Protein AF-A0A0U1DKT9-F1 (afdb_monomer_lite)

Radius of gyration: 20.19 Å; chains: 1; bounding box: 52×37×64 Å

InterPro domains:
  IPR005067 Fatty acid desaturase, type 2 [PF03405] (5-180)
  IPR005067 Fatty acid desaturase, type 2 [PTHR31155] (6-152)
  IPR009078 Ferritin-like superfamily [SSF47240] (3-185)
  IPR012348 Ribonucleotide reductase-like [G3DSA:1.10.620.20] (1-188)

pLDDT: mean 86.1, std 22.81, range [27.94, 98.81]

Foldseek 3Di:
DLLLLLVLLLLVLLLVVLCLADPLDDPSVVVSVVLSVLSNVLNVVVLVVCVVVVVDDNVVSVVLSVVLNVVGDDDVVDHSLLSLLLQLLVLLLVLLLLVLVLVPDPDVVVNVSSVSVNVSSVVSNVVSVVVLVVCCVVVVVVNVVSLVVSLVVDDHRNPSRPVCPVVSVVCVVSVSIDVVSSLVSRPVPDDPDDDDDDDDDDDDDDDDDDDPPDDPDDDDDDDDDD

Sequence (226 aa):
MEILLITKDNLSGYHRELVEHFILEDKWGRFLGRWTAEEHLHAVALRNYLVVTREIDPTANEDVRVEHVMKGYRADSYSQIETLVFMAFFERAHAVYTRNLRAQITEPVLGSMMDRIVLDEERHELFFANLVSHLLNTHRDETVAAIAARARELDVIGADIDAYQDKVAVVAEAGIFDRAALAQVSPTGSPPGDSPTSLGSRSSSTRNAPGVIRAARRTATPPPRE

Organism: NCBI:txid451644

Secondary structure (DSSP, 8-state):
-HHHHHHHHTHHHHHHHHHHHS-SSHHHHHHHHHHHHHHHHHHHHHHHHHHHHT-S-HHHHHHHHHHHHHH----TT--HHHHHHHHHHHHHHHHHHHHHHHHT---HHHHHHHHHHHHHHHHHHHHHHHHHHHHHHHSHHHHHHHHHHHHHH---TTTT-GGGHHHHHHHHHTTSS-HHHHHHHSTT---TT--------------------------PPPPPP-

Structure (mmCIF, N/CA/C/O backbone):
data_AF-A0A0U1DKT9-F1
#
_entry.id   AF-A0A0U1DKT9-F1
#
loop_
_atom_site.group_PDB
_atom_site.id
_atom_site.type_symbol
_atom_site.label_atom_id
_atom_site.label_alt_id
_atom_site.label_comp_id
_atom_site.label_asym_id
_atom_site.label_entity_id
_atom_site.label_seq_id
_atom_site.pdbx_PDB_ins_code
_atom_site.Cartn_x
_atom_site.Cartn_y
_atom_site.Cartn_z
_atom_site.occupancy
_atom_site.B_iso_or_equiv
_atom_site.auth_seq_id
_atom_site.auth_comp_id
_atom_site.auth_asym_id
_atom_site.auth_atom_id
_atom_site.pdbx_PDB_model_num
ATOM 1 N N . MET A 1 1 ? -7.688 -0.214 8.406 1.00 96.00 1 MET A N 1
ATOM 2 C CA . MET A 1 1 ? -6.441 0.176 9.106 1.00 96.00 1 MET A CA 1
ATOM 3 C C . MET A 1 1 ? -5.460 -0.986 9.215 1.00 96.00 1 MET A C 1
ATOM 5 O O . MET A 1 1 ? -4.350 -0.837 8.732 1.00 96.00 1 MET A O 1
ATOM 9 N N . GLU A 1 2 ? -5.849 -2.136 9.778 1.00 98.25 2 GLU A N 1
ATOM 10 C CA . GLU A 1 2 ? -4.928 -3.274 9.982 1.00 98.25 2 GLU A CA 1
ATOM 11 C C . GLU A 1 2 ? -4.277 -3.804 8.699 1.00 98.25 2 GLU A C 1
ATOM 13 O O . GLU A 1 2 ? -3.077 -4.032 8.712 1.00 98.25 2 GLU A O 1
ATOM 18 N N . ILE A 1 3 ? -5.017 -3.924 7.585 1.00 98.44 3 ILE A N 1
ATOM 19 C CA . ILE A 1 3 ? -4.436 -4.307 6.282 1.00 98.44 3 ILE A CA 1
ATOM 20 C C . ILE A 1 3 ? -3.260 -3.391 5.916 1.00 98.44 3 ILE A C 1
ATOM 22 O O . ILE A 1 3 ? -2.178 -3.878 5.624 1.00 98.44 3 ILE A O 1
ATOM 26 N N . LEU A 1 4 ? -3.445 -2.068 6.014 1.00 98.44 4 LEU A N 1
ATOM 27 C CA . LEU A 1 4 ? -2.392 -1.099 5.703 1.00 98.44 4 LEU A CA 1
ATOM 28 C C . LEU A 1 4 ? -1.183 -1.265 6.631 1.00 98.44 4 LEU A C 1
ATOM 30 O O . LEU A 1 4 ? -0.055 -1.234 6.158 1.00 98.44 4 LEU A O 1
ATOM 34 N N . LEU A 1 5 ? -1.410 -1.468 7.934 1.00 98.50 5 LEU A N 1
ATOM 35 C CA . LEU A 1 5 ? -0.323 -1.704 8.886 1.00 98.50 5 LEU A CA 1
ATOM 36 C C . LEU A 1 5 ? 0.478 -2.961 8.518 1.00 98.50 5 LEU A C 1
ATOM 38 O O . LEU A 1 5 ? 1.691 -2.872 8.364 1.00 98.50 5 LEU A O 1
ATOM 42 N N . ILE A 1 6 ? -0.194 -4.099 8.326 1.00 98.25 6 ILE A N 1
ATOM 43 C CA . ILE A 1 6 ? 0.470 -5.371 8.008 1.00 98.25 6 ILE A CA 1
ATOM 44 C C . ILE A 1 6 ? 1.233 -5.275 6.682 1.00 98.25 6 ILE A C 1
ATOM 46 O O . ILE A 1 6 ? 2.386 -5.699 6.603 1.00 98.25 6 ILE A O 1
ATOM 50 N N . THR A 1 7 ? 0.652 -4.637 5.661 1.00 97.50 7 THR A N 1
ATOM 51 C CA . THR A 1 7 ? 1.349 -4.395 4.393 1.00 97.50 7 THR A CA 1
ATOM 52 C C . THR A 1 7 ? 2.603 -3.534 4.583 1.00 97.50 7 THR A C 1
ATOM 54 O O . THR A 1 7 ? 3.658 -3.890 4.056 1.00 97.50 7 THR A O 1
ATOM 57 N N . LYS A 1 8 ? 2.527 -2.444 5.364 1.00 97.94 8 LYS A N 1
ATOM 58 C CA . LYS A 1 8 ? 3.680 -1.565 5.640 1.00 97.94 8 LYS A CA 1
ATOM 59 C C . LYS A 1 8 ? 4.738 -2.243 6.524 1.00 97.94 8 LYS A C 1
ATOM 61 O O . LYS A 1 8 ? 5.925 -2.001 6.336 1.00 97.94 8 LYS A O 1
ATOM 66 N N . ASP A 1 9 ? 4.364 -3.144 7.433 1.00 97.31 9 ASP A N 1
ATOM 67 C CA . ASP A 1 9 ? 5.328 -3.925 8.227 1.00 97.31 9 ASP A CA 1
ATOM 68 C C . ASP A 1 9 ? 6.147 -4.913 7.376 1.00 97.31 9 ASP A C 1
ATOM 70 O O . ASP A 1 9 ? 7.279 -5.257 7.731 1.00 97.31 9 ASP A O 1
ATOM 74 N N . ASN A 1 10 ? 5.627 -5.332 6.217 1.00 95.62 10 ASN A N 1
ATOM 75 C CA . ASN A 1 10 ? 6.353 -6.178 5.267 1.00 95.62 10 ASN A CA 1
ATOM 76 C C . ASN A 1 10 ? 7.368 -5.399 4.399 1.00 95.62 10 ASN A C 1
ATOM 78 O O . ASN A 1 10 ? 7.955 -5.954 3.466 1.00 95.62 10 ASN A O 1
ATOM 82 N N . LEU A 1 11 ? 7.642 -4.125 4.724 1.00 96.44 11 LEU A N 1
ATOM 83 C CA . LEU A 1 11 ? 8.615 -3.258 4.042 1.00 96.44 11 LEU A CA 1
ATOM 84 C C . LEU A 1 11 ? 9.988 -3.910 3.850 1.00 96.44 11 LEU A C 1
ATOM 86 O O . LEU A 1 11 ? 10.650 -3.670 2.843 1.00 96.44 11 LEU A O 1
ATOM 90 N N . SER A 1 12 ? 10.424 -4.753 4.789 1.00 93.88 12 SER A N 1
ATOM 91 C CA . SER A 1 12 ? 11.711 -5.451 4.677 1.00 93.88 12 SER A CA 1
ATOM 92 C C . SER A 1 12 ? 11.795 -6.343 3.428 1.00 93.88 12 SER A C 1
ATOM 94 O O . SER A 1 12 ? 12.853 -6.407 2.796 1.00 93.88 12 SER A O 1
ATOM 96 N N . GLY A 1 13 ? 10.682 -6.963 3.020 1.00 93.19 13 GLY A N 1
ATOM 97 C CA . GLY A 1 13 ? 10.579 -7.726 1.778 1.00 93.19 13 GLY A CA 1
ATOM 98 C C . GLY A 1 13 ? 10.748 -6.837 0.547 1.00 93.19 13 GLY A C 1
ATOM 99 O O . GLY A 1 13 ? 11.592 -7.124 -0.299 1.00 93.19 13 GLY A O 1
ATOM 100 N N . TYR A 1 14 ? 10.016 -5.724 0.482 1.00 94.38 14 TYR A N 1
ATOM 101 C CA . TYR A 1 14 ? 10.090 -4.774 -0.634 1.00 94.38 14 TYR A CA 1
ATOM 102 C C . TYR A 1 14 ? 11.457 -4.091 -0.742 1.00 94.38 14 TYR A C 1
ATOM 104 O O . TYR A 1 14 ? 12.014 -3.994 -1.834 1.00 94.38 14 TYR A O 1
ATOM 112 N N . HIS A 1 15 ? 12.037 -3.669 0.386 1.00 94.62 15 HIS A N 1
ATOM 113 C CA . HIS A 1 15 ? 13.376 -3.088 0.416 1.00 94.62 15 HIS A CA 1
ATOM 114 C C . HIS A 1 15 ? 14.413 -4.076 -0.120 1.00 94.62 15 HIS A C 1
ATOM 116 O O . HIS A 1 15 ? 15.219 -3.698 -0.966 1.00 94.62 15 HIS A O 1
ATOM 122 N N . ARG A 1 16 ? 14.370 -5.344 0.322 1.00 92.88 16 ARG A N 1
ATOM 123 C CA . ARG A 1 16 ? 15.277 -6.392 -0.164 1.00 92.88 16 ARG A CA 1
ATOM 124 C C . ARG A 1 16 ? 15.187 -6.547 -1.682 1.00 92.88 16 ARG A C 1
ATOM 126 O O . ARG A 1 16 ? 16.214 -6.501 -2.349 1.00 92.88 16 ARG A O 1
ATOM 133 N N . GLU A 1 17 ? 13.979 -6.678 -2.223 1.00 92.12 17 GLU A N 1
ATOM 134 C CA . GLU A 1 17 ? 13.793 -6.822 -3.671 1.00 92.12 17 GLU A CA 1
ATOM 135 C C . GLU A 1 17 ? 14.294 -5.580 -4.424 1.00 92.12 17 GLU A C 1
ATOM 137 O O . GLU A 1 17 ? 15.005 -5.706 -5.416 1.00 92.12 17 GLU A O 1
ATOM 142 N N . LEU A 1 18 ? 14.040 -4.364 -3.933 1.00 92.50 18 LEU A N 1
ATOM 143 C CA . LEU A 1 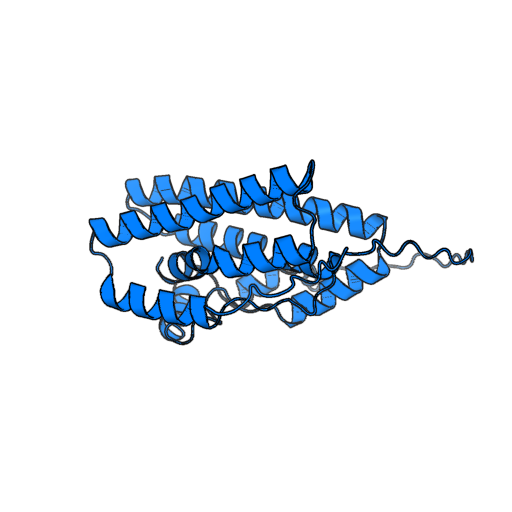18 ? 14.571 -3.153 -4.565 1.00 92.50 18 LEU A CA 1
ATOM 144 C C . LEU A 1 18 ? 16.105 -3.125 -4.585 1.00 92.50 18 LEU A C 1
ATOM 146 O O . LEU A 1 18 ? 16.687 -2.794 -5.615 1.00 92.50 18 LEU A O 1
ATOM 150 N N . VAL A 1 19 ? 16.783 -3.499 -3.500 1.00 91.75 19 VAL A N 1
ATOM 151 C CA . VAL A 1 19 ? 18.259 -3.468 -3.456 1.00 91.75 19 VAL A CA 1
ATOM 152 C C . VAL A 1 19 ? 18.917 -4.633 -4.199 1.00 91.75 19 VAL A C 1
ATOM 154 O O . VAL A 1 19 ? 20.074 -4.521 -4.601 1.00 91.75 19 VAL A O 1
ATOM 157 N N . GLU A 1 20 ? 18.201 -5.739 -4.424 1.00 88.94 20 GLU A N 1
ATOM 158 C CA . GLU A 1 20 ? 18.655 -6.815 -5.316 1.00 88.94 20 GLU A CA 1
ATOM 159 C C . GLU A 1 20 ? 18.667 -6.361 -6.789 1.00 88.94 20 GLU A C 1
ATOM 161 O O . GLU A 1 20 ? 19.533 -6.782 -7.561 1.00 88.94 20 GLU A O 1
ATOM 166 N N . HIS A 1 21 ? 17.770 -5.440 -7.161 1.00 86.81 21 HIS A N 1
ATOM 167 C CA . HIS A 1 21 ? 17.664 -4.900 -8.518 1.00 86.81 21 HIS A CA 1
ATOM 168 C C . HIS A 1 21 ? 18.444 -3.594 -8.724 1.00 86.81 21 HIS A C 1
ATOM 170 O O . HIS A 1 21 ? 18.926 -3.346 -9.829 1.00 86.81 21 HIS A O 1
ATOM 176 N N . PHE A 1 22 ? 18.596 -2.753 -7.700 1.00 90.06 22 PHE A N 1
ATOM 177 C CA . PHE A 1 22 ? 19.185 -1.415 -7.803 1.00 90.06 22 PHE A CA 1
ATOM 178 C C . PHE A 1 22 ? 20.370 -1.244 -6.851 1.00 90.06 22 PHE A C 1
ATOM 180 O O . PHE A 1 22 ? 20.317 -1.595 -5.677 1.00 90.06 22 PHE A O 1
ATOM 187 N N . ILE A 1 23 ? 21.450 -0.645 -7.354 1.00 84.31 23 ILE A N 1
ATOM 188 C CA . ILE A 1 23 ? 22.657 -0.397 -6.560 1.00 84.31 23 ILE A CA 1
ATOM 189 C C . ILE A 1 23 ? 22.367 0.691 -5.514 1.00 84.31 23 ILE A C 1
ATOM 191 O O . ILE A 1 23 ? 21.843 1.756 -5.842 1.00 84.31 23 ILE A O 1
ATOM 195 N N . LEU A 1 24 ? 22.772 0.454 -4.264 1.00 83.88 24 LEU A N 1
ATOM 196 C CA . LEU A 1 24 ? 22.692 1.411 -3.152 1.00 83.88 24 LEU A CA 1
ATOM 197 C C . LEU A 1 24 ? 23.777 2.505 -3.217 1.00 83.88 24 LEU A C 1
ATOM 199 O O . LEU A 1 24 ? 24.446 2.803 -2.230 1.00 83.88 24 LEU A O 1
ATOM 203 N N . GLU A 1 25 ? 23.947 3.123 -4.382 1.00 85.81 25 GLU A N 1
ATOM 204 C CA . GLU A 1 25 ? 24.915 4.198 -4.619 1.00 85.81 25 GLU A CA 1
ATOM 205 C C . GLU A 1 25 ? 24.232 5.410 -5.269 1.00 85.81 25 GLU A C 1
ATOM 207 O O . GLU A 1 25 ? 23.153 5.313 -5.866 1.00 85.81 25 GLU A O 1
ATOM 212 N N . ASP A 1 26 ? 24.851 6.580 -5.119 1.00 92.69 26 ASP A N 1
ATOM 213 C CA . ASP A 1 26 ? 24.419 7.844 -5.714 1.00 92.69 26 ASP A CA 1
ATOM 214 C C . ASP A 1 26 ? 22.921 8.159 -5.513 1.00 92.69 26 ASP A C 1
ATOM 216 O O . ASP A 1 26 ? 22.388 8.169 -4.398 1.00 92.69 26 ASP A O 1
ATOM 220 N N . LYS A 1 27 ? 22.223 8.476 -6.610 1.00 94.12 27 LYS A N 1
ATOM 221 C CA . LYS A 1 27 ? 20.813 8.871 -6.604 1.00 94.12 27 LYS A CA 1
ATOM 222 C C . LYS A 1 27 ? 19.900 7.714 -6.205 1.00 94.12 27 LYS A C 1
ATOM 224 O O . LYS A 1 27 ? 18.902 7.969 -5.538 1.00 94.12 27 LYS A O 1
ATOM 229 N N . TRP A 1 28 ? 20.251 6.479 -6.570 1.00 93.94 28 TRP A N 1
ATOM 230 C CA . TRP A 1 28 ? 19.476 5.294 -6.203 1.00 93.94 28 TRP A CA 1
ATOM 231 C C . TRP A 1 28 ? 19.589 5.001 -4.713 1.00 93.94 28 TRP A C 1
ATOM 233 O O . TRP A 1 28 ? 18.560 4.891 -4.052 1.00 93.94 28 TRP A O 1
ATOM 243 N N . GLY A 1 29 ? 20.802 5.002 -4.153 1.00 93.62 29 GLY A N 1
ATOM 244 C CA . GLY A 1 29 ? 21.003 4.853 -2.709 1.00 93.62 29 GLY A CA 1
ATOM 245 C C . GLY A 1 29 ? 20.282 5.938 -1.905 1.00 93.62 29 GLY A C 1
ATOM 246 O O . GLY A 1 29 ? 19.605 5.640 -0.921 1.00 93.62 29 GLY A O 1
ATOM 247 N N . ARG A 1 30 ? 20.342 7.198 -2.363 1.00 95.50 30 ARG A N 1
ATOM 248 C CA . ARG A 1 30 ? 19.621 8.305 -1.717 1.00 95.50 30 ARG A CA 1
ATOM 249 C C . ARG A 1 30 ? 18.103 8.126 -1.769 1.00 95.50 30 ARG A C 1
ATOM 251 O O . ARG A 1 30 ? 17.445 8.363 -0.758 1.00 95.50 30 ARG A O 1
ATOM 258 N N . PHE A 1 31 ? 17.548 7.778 -2.930 1.00 95.88 31 PHE A N 1
ATOM 259 C CA . PHE A 1 31 ? 16.104 7.606 -3.079 1.00 95.88 31 PHE A CA 1
ATOM 260 C C . PHE A 1 31 ? 15.603 6.399 -2.289 1.00 95.88 31 PHE A C 1
ATOM 262 O O . PHE A 1 31 ? 14.714 6.571 -1.466 1.00 95.88 31 PHE A O 1
ATOM 269 N N . LEU A 1 32 ? 16.205 5.220 -2.467 1.00 95.75 32 LEU A N 1
ATOM 270 C CA . LEU A 1 32 ? 15.768 3.997 -1.789 1.00 95.75 32 LEU A CA 1
ATOM 271 C C . LEU A 1 32 ? 15.867 4.131 -0.270 1.00 95.75 32 LEU A C 1
ATOM 273 O O . LEU A 1 32 ? 14.923 3.786 0.431 1.00 95.75 32 LEU A O 1
ATOM 277 N N . GLY A 1 33 ? 16.954 4.717 0.243 1.00 95.81 33 GLY A N 1
ATOM 278 C CA . GLY A 1 33 ? 17.073 5.000 1.674 1.00 95.81 33 GLY A CA 1
ATOM 279 C C . GLY A 1 33 ? 15.995 5.964 2.180 1.00 95.81 33 GLY A C 1
ATOM 280 O O . GLY A 1 33 ? 15.462 5.772 3.271 1.00 95.81 33 GLY A O 1
ATOM 281 N N . ARG A 1 34 ? 15.638 6.984 1.388 1.00 97.50 34 ARG A N 1
ATOM 282 C CA . ARG A 1 34 ? 14.588 7.943 1.750 1.00 97.50 34 ARG A CA 1
ATOM 283 C C . ARG A 1 34 ? 13.194 7.319 1.703 1.00 97.50 34 ARG A C 1
ATOM 285 O O . ARG A 1 34 ? 12.466 7.468 2.675 1.00 97.50 34 ARG A O 1
ATOM 292 N N . TRP A 1 35 ? 12.856 6.633 0.616 1.00 98.12 35 TRP A N 1
ATOM 293 C CA . TRP A 1 35 ? 11.585 5.933 0.445 1.00 98.12 35 TRP A CA 1
ATOM 294 C C . TRP A 1 35 ? 11.375 4.917 1.572 1.00 98.12 35 TRP A C 1
ATOM 296 O O . TRP A 1 35 ? 10.375 4.986 2.273 1.00 98.12 35 TRP A O 1
ATOM 306 N N . THR A 1 36 ? 12.373 4.075 1.868 1.00 98.00 36 THR A N 1
ATOM 307 C CA . THR A 1 36 ? 12.286 3.111 2.979 1.00 98.00 36 THR A CA 1
ATOM 308 C C . THR A 1 36 ? 12.125 3.795 4.339 1.00 98.00 36 THR A C 1
ATOM 310 O O . THR A 1 36 ? 11.395 3.297 5.190 1.00 98.00 36 THR A O 1
ATOM 313 N N . ALA A 1 37 ? 12.778 4.936 4.575 1.00 98.38 37 ALA A N 1
ATOM 314 C CA . ALA A 1 37 ? 12.602 5.671 5.827 1.00 98.38 37 ALA A CA 1
ATOM 315 C C . ALA A 1 37 ? 11.188 6.266 5.974 1.00 98.38 37 ALA A C 1
ATOM 317 O O . ALA A 1 37 ? 10.644 6.253 7.077 1.00 98.38 37 ALA A O 1
ATOM 318 N N . GLU A 1 38 ? 10.603 6.777 4.886 1.00 98.56 38 GLU A N 1
ATOM 319 C CA . GLU A 1 38 ? 9.225 7.291 4.865 1.00 98.56 38 GLU A CA 1
ATOM 320 C C . GLU A 1 38 ? 8.211 6.151 5.063 1.00 98.56 38 GLU A C 1
ATOM 322 O O . GLU A 1 38 ? 7.395 6.207 5.980 1.00 98.56 38 GLU A O 1
ATOM 327 N N . GLU A 1 39 ? 8.353 5.053 4.323 1.00 98.50 39 GLU A N 1
ATOM 328 C CA . GLU A 1 39 ? 7.499 3.866 4.443 1.00 98.50 39 GLU A CA 1
ATOM 329 C C . GLU A 1 39 ? 7.523 3.240 5.844 1.00 98.50 39 GLU A C 1
ATOM 331 O O . GLU A 1 39 ? 6.488 2.867 6.402 1.00 98.50 39 GLU A O 1
ATOM 336 N N . HIS A 1 40 ? 8.701 3.170 6.470 1.00 98.62 40 HIS A N 1
ATOM 337 C CA . HIS A 1 40 ? 8.817 2.663 7.835 1.00 98.62 40 HIS A CA 1
ATOM 338 C C . HIS A 1 40 ? 8.085 3.576 8.831 1.00 98.62 40 HIS A C 1
ATOM 340 O O . HIS A 1 40 ? 7.469 3.093 9.785 1.00 98.62 40 HIS A O 1
ATOM 346 N N . LEU A 1 41 ? 8.094 4.893 8.606 1.00 98.62 41 LEU A N 1
ATOM 347 C CA . LEU A 1 41 ? 7.354 5.823 9.453 1.00 98.62 41 LEU A CA 1
ATOM 348 C C . LEU A 1 41 ? 5.839 5.580 9.373 1.00 98.62 41 LEU A C 1
ATOM 350 O O . LEU A 1 41 ? 5.168 5.718 10.398 1.00 98.62 41 LEU A O 1
ATOM 354 N N . HIS A 1 42 ? 5.307 5.158 8.219 1.00 98.75 42 HIS A N 1
ATOM 355 C CA . HIS A 1 42 ? 3.896 4.775 8.086 1.00 98.75 42 HIS A CA 1
ATOM 356 C C . HIS A 1 42 ? 3.557 3.608 9.022 1.00 98.75 42 HIS A C 1
ATOM 358 O O . HIS A 1 42 ? 2.621 3.714 9.819 1.00 98.75 42 HIS A O 1
ATOM 364 N N . ALA A 1 43 ? 4.354 2.533 8.995 1.00 98.44 43 ALA A N 1
ATOM 365 C CA . ALA A 1 43 ? 4.164 1.370 9.868 1.00 98.44 43 ALA A CA 1
ATOM 366 C C . ALA A 1 43 ? 4.213 1.755 11.358 1.00 98.44 43 ALA A C 1
ATOM 368 O O . ALA A 1 43 ? 3.308 1.421 12.125 1.00 98.44 43 ALA A O 1
ATOM 369 N N . VAL A 1 44 ? 5.229 2.528 11.763 1.00 98.62 44 VAL A N 1
ATOM 370 C CA . VAL A 1 44 ? 5.405 2.989 13.151 1.00 98.62 44 VAL A CA 1
ATOM 371 C C . VAL A 1 44 ? 4.210 3.821 13.616 1.00 98.62 44 VAL A C 1
ATOM 373 O O . VAL A 1 44 ? 3.691 3.602 14.712 1.00 98.62 44 VAL A O 1
ATOM 376 N N . ALA A 1 45 ? 3.754 4.772 12.797 1.00 98.62 45 ALA A N 1
ATOM 377 C CA . ALA A 1 45 ? 2.644 5.653 13.145 1.00 98.62 45 ALA A CA 1
ATOM 378 C C . ALA A 1 45 ? 1.330 4.870 13.302 1.00 98.62 45 ALA A C 1
ATOM 380 O O . ALA A 1 45 ? 0.647 5.012 14.319 1.00 98.62 45 ALA A O 1
ATOM 381 N N . LEU A 1 46 ? 1.021 3.991 12.341 1.00 98.56 46 LEU A N 1
ATOM 382 C CA . LEU A 1 46 ? -0.169 3.136 12.362 1.00 98.56 46 LEU A CA 1
ATOM 383 C C . LEU A 1 46 ? -0.172 2.200 13.577 1.00 98.56 46 LEU A C 1
ATOM 385 O O . LEU A 1 46 ? -1.167 2.136 14.300 1.00 98.56 46 LEU A O 1
ATOM 389 N N . ARG A 1 47 ? 0.950 1.517 13.836 1.00 98.38 47 ARG A N 1
ATOM 390 C CA . ARG A 1 47 ? 1.116 0.605 14.976 1.00 98.38 47 ARG A CA 1
ATOM 391 C C . ARG A 1 47 ? 0.928 1.328 16.299 1.00 98.38 47 ARG A C 1
ATOM 393 O O . ARG A 1 47 ? 0.134 0.891 17.128 1.00 98.38 47 ARG A O 1
ATOM 400 N N . ASN A 1 48 ? 1.620 2.451 16.485 1.00 98.31 48 ASN A N 1
ATOM 401 C CA . ASN A 1 48 ? 1.537 3.221 17.722 1.00 98.31 48 ASN A CA 1
ATOM 402 C C . ASN A 1 48 ? 0.117 3.731 17.970 1.00 98.31 48 ASN A C 1
ATOM 404 O O . ASN A 1 48 ? -0.357 3.631 19.100 1.00 98.31 48 ASN A O 1
ATOM 408 N N . TYR A 1 49 ? -0.567 4.232 16.935 1.00 98.50 49 TYR A N 1
ATOM 409 C CA . TYR A 1 49 ? -1.959 4.655 17.062 1.00 98.50 49 TYR A CA 1
ATOM 410 C C . TYR A 1 49 ? -2.832 3.493 17.546 1.00 98.50 49 TYR A C 1
ATOM 412 O O . TYR A 1 49 ? -3.426 3.592 18.614 1.00 98.50 49 TYR A O 1
ATOM 420 N N . LEU A 1 50 ? -2.843 2.372 16.815 1.00 98.12 50 LEU A N 1
ATOM 421 C CA . LEU A 1 50 ? -3.739 1.240 17.081 1.00 98.12 50 LEU A CA 1
ATOM 422 C C . LEU A 1 50 ? -3.485 0.575 18.445 1.00 98.12 50 LEU A C 1
ATOM 424 O O . LEU A 1 50 ? -4.432 0.172 19.121 1.00 98.12 50 LEU A O 1
ATOM 428 N N . VAL A 1 51 ? -2.224 0.497 18.881 1.00 97.69 51 VAL A N 1
ATOM 429 C CA . VAL A 1 51 ? -1.858 -0.056 20.196 1.00 97.69 51 VAL A CA 1
ATOM 430 C C . VAL A 1 51 ? -2.269 0.882 21.333 1.00 97.69 51 VAL A C 1
ATOM 432 O O . VAL A 1 51 ? -2.817 0.426 22.337 1.00 97.69 51 VAL A O 1
ATOM 435 N N . VAL A 1 52 ? -2.007 2.187 21.204 1.00 98.19 52 VAL A N 1
ATOM 436 C CA . VAL A 1 52 ? -2.303 3.164 22.267 1.00 98.19 52 VAL A CA 1
ATOM 437 C C . VAL A 1 52 ? -3.807 3.360 22.435 1.00 98.19 52 VAL A C 1
ATOM 439 O O . VAL A 1 52 ? -4.280 3.457 23.569 1.00 98.19 52 VAL A O 1
ATOM 442 N N . THR A 1 53 ? -4.564 3.387 21.337 1.00 97.94 53 THR A N 1
ATOM 443 C CA . THR A 1 53 ? -6.027 3.515 21.381 1.00 97.94 53 THR A CA 1
ATOM 444 C C . THR A 1 53 ? -6.730 2.209 21.742 1.00 97.94 53 THR A C 1
ATOM 446 O O . THR A 1 53 ? -7.872 2.251 22.187 1.00 97.94 53 THR A O 1
ATOM 449 N N . ARG A 1 54 ? -6.039 1.064 21.626 1.00 97.06 54 ARG A N 1
ATOM 450 C CA . ARG A 1 54 ? -6.592 -0.286 21.834 1.00 97.06 54 ARG A CA 1
ATOM 451 C C . ARG A 1 54 ? -7.765 -0.612 20.905 1.00 97.06 54 ARG A C 1
ATOM 453 O O . ARG A 1 54 ? -8.671 -1.347 21.284 1.00 97.06 54 ARG A O 1
ATOM 460 N N . GLU A 1 55 ? -7.726 -0.083 19.687 1.00 95.31 55 GLU A N 1
ATOM 461 C CA . GLU A 1 55 ? -8.742 -0.335 18.652 1.00 95.31 55 GLU A CA 1
ATOM 462 C C . GLU A 1 55 ? -8.590 -1.717 17.991 1.00 95.31 55 GLU A C 1
ATOM 464 O O . GLU A 1 55 ? -9.434 -2.131 17.201 1.00 95.31 55 GLU A O 1
ATOM 469 N N . ILE A 1 56 ? -7.510 -2.442 18.300 1.00 96.06 56 ILE A N 1
ATOM 470 C CA . ILE A 1 56 ? -7.243 -3.802 17.817 1.00 96.06 56 ILE A CA 1
ATOM 471 C C . ILE A 1 56 ? -6.695 -4.672 18.951 1.00 96.06 56 ILE A C 1
ATOM 473 O O . ILE A 1 56 ? -6.182 -4.152 19.945 1.00 96.06 56 ILE A O 1
ATOM 477 N N . ASP A 1 57 ? -6.725 -5.993 18.766 1.00 97.56 57 ASP A N 1
ATOM 478 C CA . ASP A 1 57 ? -5.897 -6.909 19.554 1.00 97.56 57 ASP A CA 1
ATOM 479 C C . ASP A 1 57 ? -4.443 -6.844 19.046 1.00 97.56 57 ASP A C 1
ATOM 481 O O . ASP A 1 57 ? -4.160 -7.299 17.930 1.00 97.56 57 ASP A O 1
ATOM 485 N N . PRO A 1 58 ? -3.502 -6.283 19.829 1.00 95.81 58 PRO A N 1
ATOM 486 C CA . PRO A 1 58 ? -2.119 -6.150 19.394 1.00 95.81 58 PRO A CA 1
ATOM 487 C C . PRO A 1 58 ? -1.395 -7.498 19.301 1.00 95.81 58 PRO A C 1
ATOM 489 O O . PRO A 1 58 ? -0.439 -7.600 18.541 1.00 95.81 58 PRO A O 1
ATOM 492 N N . THR A 1 59 ? -1.835 -8.523 20.040 1.00 97.50 59 THR A N 1
ATOM 493 C CA . THR A 1 59 ? -1.225 -9.861 19.997 1.00 97.50 59 THR A CA 1
ATOM 494 C C . THR A 1 59 ? -1.585 -10.544 18.688 1.00 97.50 59 THR A C 1
ATOM 496 O O . THR A 1 59 ? -0.702 -10.955 17.944 1.00 97.50 59 THR A O 1
ATOM 499 N N . ALA A 1 60 ? -2.877 -10.566 18.350 1.00 96.94 60 ALA A N 1
ATOM 500 C CA . ALA A 1 60 ? -3.338 -11.154 17.097 1.00 96.94 60 ALA A CA 1
ATOM 501 C C . ALA A 1 60 ? -2.749 -10.435 15.869 1.00 96.94 60 ALA A C 1
ATOM 503 O O . ALA A 1 60 ? -2.397 -11.072 14.879 1.00 96.94 60 ALA A O 1
ATOM 504 N N . ASN A 1 61 ? -2.612 -9.104 15.922 1.00 97.00 61 ASN A N 1
ATOM 505 C CA . ASN A 1 61 ? -1.979 -8.351 14.839 1.00 97.00 61 ASN A CA 1
ATOM 506 C C . ASN A 1 61 ? -0.482 -8.679 14.699 1.00 97.00 61 ASN A C 1
ATOM 508 O O . ASN A 1 61 ? 0.033 -8.731 13.584 1.00 97.00 61 ASN A O 1
ATOM 512 N N . GLU A 1 62 ? 0.205 -8.930 15.813 1.00 97.69 62 GLU A N 1
ATOM 513 C CA . GLU A 1 62 ? 1.609 -9.333 15.818 1.00 97.69 62 GLU A CA 1
ATOM 514 C C . GLU A 1 62 ? 1.821 -10.729 15.222 1.00 97.69 62 GLU A C 1
ATOM 516 O O . GLU A 1 62 ? 2.740 -10.905 14.422 1.00 97.69 62 GLU A O 1
ATOM 521 N N . ASP A 1 63 ? 0.951 -11.690 15.539 1.00 98.06 63 ASP A N 1
ATOM 522 C CA . ASP A 1 63 ? 1.005 -13.037 14.961 1.00 98.06 63 ASP A CA 1
ATOM 523 C C . ASP A 1 63 ? 0.849 -12.978 13.432 1.00 98.06 63 ASP A C 1
ATOM 525 O O . ASP A 1 63 ? 1.696 -13.489 12.695 1.00 98.06 63 ASP A O 1
ATOM 529 N N . VAL A 1 64 ? -0.157 -12.239 12.943 1.00 98.12 64 VAL A N 1
ATOM 530 C CA . VAL A 1 64 ? -0.376 -12.035 11.499 1.00 98.12 64 VAL A CA 1
ATOM 531 C C . VAL A 1 64 ? 0.813 -11.330 10.844 1.00 98.12 64 VAL A C 1
ATOM 533 O O . VAL A 1 64 ? 1.221 -11.700 9.742 1.00 98.12 64 VAL A O 1
ATOM 536 N N . ARG A 1 65 ? 1.406 -10.330 11.511 1.00 97.75 65 ARG A N 1
ATOM 537 C CA . ARG A 1 65 ? 2.600 -9.639 11.005 1.00 97.75 65 ARG A CA 1
ATOM 538 C C . ARG A 1 65 ? 3.761 -10.605 10.824 1.00 97.75 65 ARG A C 1
ATOM 540 O O . ARG A 1 65 ? 4.423 -10.568 9.789 1.00 97.75 65 ARG A O 1
ATOM 547 N N . VAL A 1 66 ? 4.043 -11.430 11.830 1.00 97.38 66 VAL A N 1
ATOM 548 C CA . VAL A 1 66 ? 5.153 -12.389 11.778 1.00 97.38 66 VAL A CA 1
ATOM 549 C C . VAL A 1 66 ? 4.938 -13.378 10.637 1.00 97.38 66 VAL A C 1
ATOM 551 O O . VAL A 1 66 ? 5.852 -13.570 9.836 1.00 97.38 66 VAL A O 1
ATOM 554 N N . GLU A 1 67 ? 3.735 -13.936 10.505 1.00 97.50 67 GLU A N 1
ATOM 555 C CA . GLU A 1 67 ? 3.391 -14.844 9.406 1.00 97.50 67 GLU A CA 1
ATOM 556 C C . GLU A 1 67 ? 3.566 -14.180 8.032 1.00 97.50 67 GLU A C 1
ATOM 558 O O . GLU A 1 67 ? 4.216 -14.742 7.144 1.00 97.50 67 GLU A O 1
ATOM 563 N N . HIS A 1 68 ? 3.055 -12.958 7.860 1.00 97.25 68 HIS A N 1
ATOM 564 C CA . HIS A 1 68 ? 3.122 -12.235 6.588 1.00 97.25 68 HIS A CA 1
ATOM 565 C C . HIS A 1 68 ? 4.553 -11.838 6.205 1.00 97.25 68 HIS A C 1
ATOM 567 O O . HIS A 1 68 ? 4.956 -12.019 5.055 1.00 97.25 68 HIS A O 1
ATOM 573 N N . VAL A 1 69 ? 5.364 -11.391 7.168 1.00 96.25 69 VAL A N 1
ATOM 574 C CA . VAL A 1 69 ? 6.790 -11.086 6.948 1.00 96.25 69 VAL A CA 1
ATOM 575 C C . VAL A 1 69 ? 7.587 -12.354 6.627 1.00 96.25 69 VAL A C 1
ATOM 577 O O . VAL A 1 69 ? 8.469 -12.327 5.767 1.00 96.25 69 VAL A O 1
ATOM 580 N N . MET A 1 70 ? 7.285 -13.481 7.283 1.00 95.00 70 MET A N 1
ATOM 581 C CA . MET A 1 70 ? 7.938 -14.767 7.007 1.00 95.00 70 MET A CA 1
ATOM 582 C C . MET A 1 70 ? 7.598 -15.310 5.617 1.00 95.00 70 MET A C 1
ATOM 584 O O . MET A 1 70 ? 8.484 -15.837 4.937 1.00 95.00 70 MET A O 1
ATOM 588 N N . LYS A 1 71 ? 6.341 -15.160 5.181 1.00 94.38 71 LYS A N 1
ATOM 589 C CA . LYS A 1 71 ? 5.922 -15.419 3.795 1.00 94.38 71 LYS A CA 1
ATOM 590 C C . LYS A 1 71 ? 6.712 -14.522 2.837 1.00 94.38 71 LYS A C 1
ATOM 592 O O . LYS A 1 71 ? 7.339 -15.019 1.896 1.00 94.38 71 LYS A O 1
ATOM 597 N N . GLY A 1 72 ? 6.765 -13.229 3.161 1.00 87.25 72 GLY A N 1
ATOM 598 C CA . GLY A 1 72 ? 7.548 -12.207 2.481 1.00 87.25 72 GLY A CA 1
ATOM 599 C C . GLY A 1 72 ? 7.045 -11.886 1.072 1.00 87.25 72 GLY A C 1
ATOM 600 O O . GLY A 1 72 ? 6.250 -12.608 0.477 1.00 87.25 72 GLY A O 1
ATOM 601 N N . TYR A 1 73 ? 7.548 -10.786 0.520 1.00 88.44 73 TYR A N 1
ATOM 602 C CA . TYR A 1 73 ? 7.388 -10.452 -0.894 1.00 88.44 73 TYR A CA 1
ATOM 603 C C . TYR A 1 73 ? 8.518 -11.094 -1.715 1.00 88.44 73 TYR A C 1
ATOM 605 O O . TYR A 1 73 ? 9.684 -11.031 -1.311 1.00 88.44 73 TYR A O 1
ATOM 613 N N . ARG A 1 74 ? 8.174 -11.741 -2.837 1.00 85.50 74 ARG A N 1
ATOM 614 C CA . ARG A 1 74 ? 9.115 -12.426 -3.739 1.00 85.50 74 ARG A CA 1
ATOM 615 C C . ARG A 1 74 ? 8.968 -11.871 -5.147 1.00 85.50 74 ARG A C 1
ATOM 617 O O . ARG A 1 74 ? 7.929 -12.052 -5.775 1.00 85.50 74 ARG A O 1
ATOM 624 N N . ALA A 1 75 ? 10.019 -11.218 -5.620 1.00 86.62 75 ALA A N 1
ATOM 625 C CA . ALA A 1 75 ? 10.099 -10.644 -6.958 1.00 86.62 75 ALA A CA 1
ATOM 626 C C . ALA A 1 75 ? 11.475 -10.878 -7.589 1.00 86.62 75 ALA A C 1
ATOM 628 O O . ALA A 1 75 ? 11.886 -10.156 -8.491 1.00 86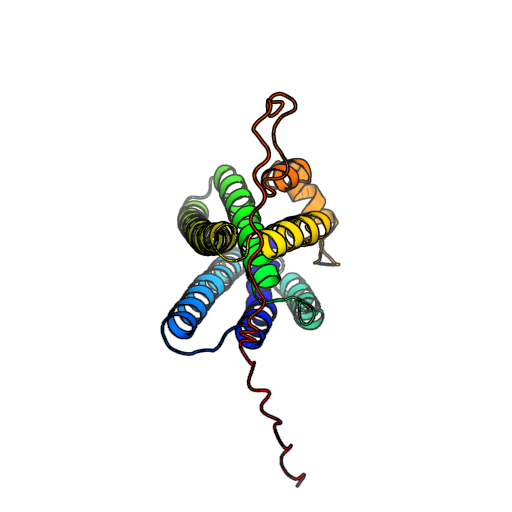.62 75 ALA A O 1
ATOM 629 N N . ASP A 1 76 ? 12.158 -11.941 -7.163 1.00 84.00 76 ASP A N 1
ATOM 630 C CA . ASP A 1 76 ? 13.505 -12.317 -7.594 1.00 84.00 76 ASP A CA 1
ATOM 631 C C . ASP A 1 76 ? 13.594 -12.653 -9.093 1.00 84.00 76 ASP A C 1
ATOM 633 O O . ASP A 1 76 ? 14.681 -12.714 -9.668 1.00 84.00 76 ASP A O 1
ATOM 637 N N . SER A 1 77 ? 12.442 -12.866 -9.733 1.00 90.88 77 SER A N 1
ATOM 638 C CA . SER A 1 77 ? 12.324 -13.117 -11.169 1.00 90.88 77 SER A CA 1
ATOM 639 C C . SER A 1 77 ? 12.091 -11.863 -12.015 1.00 90.88 77 SER A C 1
ATOM 641 O O . SER A 1 77 ? 12.123 -11.969 -13.242 1.00 90.88 77 SER A O 1
ATOM 643 N N . TYR A 1 78 ? 11.849 -10.700 -11.405 1.00 95.12 78 TYR A N 1
ATOM 644 C CA . TYR A 1 78 ? 11.524 -9.483 -12.146 1.00 95.12 78 TYR A CA 1
ATOM 645 C C . TYR A 1 78 ? 12.774 -8.874 -12.792 1.00 95.12 78 TYR A C 1
ATOM 647 O O . TYR A 1 78 ? 13.892 -8.965 -12.289 1.00 95.12 78 TYR A O 1
ATOM 655 N N . SER A 1 79 ? 12.600 -8.211 -13.933 1.00 96.38 79 SER A N 1
ATOM 656 C CA . SER A 1 79 ? 13.612 -7.272 -14.426 1.00 96.38 79 SER A CA 1
ATOM 657 C C . SER A 1 79 ? 13.575 -5.956 -13.635 1.00 96.38 79 SER A C 1
ATOM 659 O O . SER A 1 79 ? 12.601 -5.643 -12.953 1.00 96.38 79 SER A O 1
ATOM 661 N N . GLN A 1 80 ? 14.599 -5.105 -13.777 1.00 96.25 80 GLN A N 1
ATOM 662 C CA . GLN A 1 80 ? 14.560 -3.745 -13.212 1.00 96.25 80 GLN A CA 1
ATOM 663 C C . GLN A 1 80 ? 13.336 -2.947 -13.696 1.00 96.25 80 GLN A C 1
ATOM 665 O O . GLN A 1 80 ? 12.739 -2.203 -12.919 1.00 96.25 80 GLN A O 1
ATOM 670 N N . ILE A 1 81 ? 12.950 -3.097 -14.969 1.00 98.00 81 ILE A N 1
ATOM 671 C CA . ILE A 1 81 ? 11.787 -2.407 -15.540 1.00 98.00 81 ILE A CA 1
ATOM 672 C C . ILE A 1 81 ? 10.492 -2.975 -14.952 1.00 98.00 81 ILE A C 1
ATOM 674 O O . ILE A 1 81 ? 9.617 -2.200 -14.570 1.00 98.00 81 ILE A O 1
ATOM 678 N N . GLU A 1 82 ? 10.379 -4.298 -14.810 1.00 97.69 82 GLU A N 1
ATOM 679 C CA . GLU A 1 82 ? 9.228 -4.918 -14.143 1.00 97.69 82 GLU A CA 1
ATOM 680 C C . GLU A 1 82 ? 9.102 -4.485 -12.683 1.00 97.69 82 GLU A C 1
ATOM 682 O O . GLU A 1 82 ? 7.996 -4.169 -12.252 1.00 97.69 82 GLU A O 1
ATOM 687 N N . THR A 1 83 ? 10.214 -4.384 -11.953 1.00 97.25 83 THR A N 1
ATOM 688 C CA . THR A 1 83 ? 10.232 -3.894 -10.569 1.00 97.25 83 THR A CA 1
ATOM 689 C C . THR A 1 83 ? 9.748 -2.447 -10.474 1.00 97.25 83 THR A C 1
ATOM 691 O O . THR A 1 83 ? 8.922 -2.137 -9.619 1.00 97.25 83 THR A O 1
ATOM 694 N N . LEU A 1 84 ? 10.175 -1.550 -11.371 1.00 97.81 84 LEU A N 1
ATOM 695 C CA . LEU A 1 84 ? 9.700 -0.155 -11.367 1.00 97.81 84 LEU A CA 1
ATOM 696 C C . LEU A 1 84 ? 8.229 -0.026 -11.766 1.00 97.81 84 LEU A C 1
ATOM 698 O O . LEU A 1 84 ? 7.512 0.792 -11.194 1.00 97.81 84 LEU A O 1
ATOM 702 N N . VAL A 1 85 ? 7.771 -0.834 -12.724 1.00 98.00 85 VAL A N 1
ATOM 703 C CA . VAL A 1 85 ? 6.354 -0.897 -13.106 1.00 98.00 85 VAL A CA 1
ATOM 704 C C . VAL A 1 85 ? 5.508 -1.427 -11.951 1.00 98.00 85 VAL A C 1
ATOM 706 O O . VAL A 1 85 ? 4.461 -0.853 -11.656 1.00 98.00 85 VAL A O 1
ATOM 709 N N . PHE A 1 86 ? 5.963 -2.489 -11.282 1.00 97.06 86 PHE A N 1
ATOM 710 C CA . PHE A 1 86 ? 5.309 -3.018 -10.091 1.00 97.06 86 PHE A CA 1
ATOM 711 C C . PHE A 1 86 ? 5.188 -1.934 -9.020 1.00 97.06 86 PHE A C 1
ATOM 713 O O . PHE A 1 86 ? 4.081 -1.685 -8.556 1.00 97.06 86 PHE A O 1
ATOM 720 N N . MET A 1 87 ? 6.282 -1.237 -8.691 1.00 97.62 87 MET A N 1
ATOM 721 C CA . MET A 1 87 ? 6.252 -0.168 -7.689 1.00 97.62 87 MET A CA 1
ATOM 722 C C . MET A 1 87 ? 5.307 0.969 -8.087 1.00 97.62 87 MET A C 1
ATOM 724 O O . MET A 1 87 ? 4.564 1.457 -7.247 1.00 97.62 87 MET A O 1
ATOM 728 N N . ALA A 1 88 ? 5.250 1.352 -9.366 1.00 98.06 88 ALA A N 1
ATOM 729 C CA . ALA A 1 88 ? 4.300 2.369 -9.817 1.00 98.06 88 ALA A CA 1
ATOM 730 C C . ALA A 1 88 ? 2.835 1.948 -9.579 1.00 98.06 88 ALA A C 1
ATOM 732 O O . ALA A 1 88 ? 2.028 2.762 -9.135 1.00 98.06 88 ALA A O 1
ATOM 733 N N . PHE A 1 89 ? 2.483 0.682 -9.830 1.00 98.06 89 PHE A N 1
ATOM 734 C CA . PHE A 1 89 ? 1.143 0.168 -9.516 1.00 98.06 89 PHE A CA 1
ATOM 735 C C . PHE A 1 89 ? 0.900 0.014 -8.023 1.00 98.06 89 PHE A C 1
ATOM 737 O O . PHE A 1 89 ? -0.182 0.360 -7.552 1.00 98.06 89 PHE A O 1
ATOM 744 N N . PHE A 1 90 ? 1.893 -0.480 -7.292 1.00 97.25 90 PHE A N 1
ATOM 745 C CA . PHE A 1 90 ? 1.825 -0.668 -5.853 1.00 97.25 90 PHE A CA 1
ATOM 746 C C . PHE A 1 90 ? 1.537 0.660 -5.148 1.00 97.25 90 PHE A C 1
ATOM 748 O O . PHE A 1 90 ? 0.542 0.762 -4.431 1.00 97.25 90 PHE A O 1
ATOM 755 N N . GLU A 1 91 ? 2.325 1.700 -5.423 1.00 98.19 91 GLU A N 1
ATOM 756 C CA . GLU A 1 91 ? 2.143 3.017 -4.804 1.00 98.19 91 GLU A CA 1
ATOM 757 C C . GLU A 1 91 ? 0.838 3.681 -5.243 1.00 98.19 91 GLU A C 1
ATOM 759 O O . GLU A 1 91 ? 0.127 4.271 -4.435 1.00 98.19 91 GLU A O 1
ATOM 764 N N . ARG A 1 92 ? 0.439 3.524 -6.511 1.00 98.38 92 ARG A N 1
ATOM 765 C CA . ARG A 1 92 ? -0.849 4.043 -6.987 1.00 98.38 92 ARG A CA 1
ATOM 766 C C . ARG A 1 92 ? -2.039 3.378 -6.308 1.00 98.38 92 ARG A C 1
ATOM 768 O O . ARG A 1 92 ? -3.001 4.065 -5.961 1.00 98.38 92 ARG A O 1
ATOM 775 N N . ALA A 1 93 ? -1.989 2.064 -6.099 1.00 98.31 93 ALA A N 1
ATOM 776 C CA . ALA A 1 93 ? -3.013 1.358 -5.342 1.00 98.31 93 ALA A CA 1
ATOM 777 C C . ALA A 1 93 ? -3.082 1.882 -3.899 1.00 98.31 93 ALA A C 1
ATOM 779 O O . ALA A 1 93 ? -4.178 2.155 -3.405 1.00 98.31 93 ALA A O 1
ATOM 780 N N . HIS A 1 94 ? -1.932 2.103 -3.252 1.00 98.56 94 HIS A N 1
ATOM 781 C CA . HIS A 1 94 ? -1.872 2.642 -1.893 1.00 98.56 94 HIS A CA 1
ATOM 782 C C . HIS A 1 94 ? -2.340 4.096 -1.814 1.00 98.56 94 HIS A C 1
ATOM 784 O O . HIS A 1 94 ? -3.077 4.434 -0.890 1.00 98.56 94 HIS A O 1
ATOM 790 N N . ALA A 1 95 ? -2.035 4.940 -2.799 1.00 98.44 95 ALA A N 1
ATOM 791 C CA . ALA A 1 95 ? -2.548 6.306 -2.875 1.00 98.44 95 ALA A CA 1
ATOM 792 C C . ALA A 1 95 ? -4.086 6.334 -2.972 1.00 98.44 95 ALA A C 1
ATOM 794 O O . ALA A 1 95 ? -4.743 7.114 -2.281 1.00 98.44 95 ALA A O 1
ATOM 795 N N . VAL A 1 96 ? -4.691 5.452 -3.780 1.00 98.50 96 VAL A N 1
ATOM 796 C CA . VAL A 1 96 ? -6.160 5.318 -3.854 1.00 98.50 96 VAL A CA 1
ATOM 797 C C . VAL A 1 96 ? -6.729 4.797 -2.532 1.00 98.50 96 VAL A C 1
ATOM 799 O O . VAL A 1 96 ? -7.642 5.406 -1.974 1.00 98.50 96 VAL A O 1
ATOM 802 N N . TYR A 1 97 ? -6.170 3.706 -2.004 1.00 98.75 97 TYR A N 1
ATOM 803 C CA . TYR A 1 97 ? -6.609 3.089 -0.752 1.00 98.75 97 TYR A CA 1
ATOM 804 C C . TYR A 1 97 ? -6.555 4.077 0.418 1.00 98.75 97 TYR A C 1
ATOM 806 O O . TYR A 1 97 ? -7.532 4.236 1.149 1.00 98.75 97 TYR A O 1
ATOM 814 N N . THR A 1 98 ? -5.424 4.761 0.601 1.00 98.75 98 THR A N 1
ATOM 815 C CA . THR A 1 98 ? -5.210 5.682 1.725 1.00 98.75 98 THR A CA 1
ATOM 816 C C . THR A 1 98 ? -6.080 6.923 1.601 1.00 98.75 98 THR A C 1
ATOM 818 O O . THR A 1 98 ? -6.639 7.349 2.610 1.00 98.75 98 THR A O 1
ATOM 821 N N . ARG A 1 99 ? -6.281 7.460 0.388 1.00 98.62 99 ARG A N 1
ATOM 822 C CA . ARG A 1 99 ? -7.201 8.583 0.152 1.00 98.62 99 ARG A CA 1
ATOM 823 C C . ARG A 1 99 ? -8.641 8.211 0.504 1.00 98.62 99 ARG A C 1
ATOM 825 O O . ARG A 1 99 ? -9.310 8.968 1.209 1.00 98.62 99 ARG A O 1
ATOM 832 N N . ASN A 1 100 ? -9.109 7.044 0.066 1.00 98.62 100 ASN A N 1
ATOM 833 C CA . ASN A 1 100 ? -10.472 6.588 0.348 1.00 98.62 100 ASN A CA 1
ATOM 834 C C . ASN A 1 100 ? -10.667 6.273 1.836 1.00 98.62 100 ASN A C 1
ATOM 836 O O . ASN A 1 100 ? -11.657 6.691 2.432 1.00 98.62 100 ASN A O 1
ATOM 840 N N . LEU A 1 101 ? -9.695 5.607 2.463 1.00 98.62 101 LEU A N 1
ATOM 841 C CA . LEU A 1 101 ? -9.681 5.363 3.904 1.00 98.62 101 LEU A CA 1
ATOM 842 C C . LEU A 1 101 ? -9.703 6.681 4.689 1.00 98.62 101 LEU A C 1
ATOM 844 O O . LEU A 1 101 ? -10.495 6.839 5.616 1.00 98.62 101 LEU A O 1
ATOM 848 N N . ARG A 1 102 ? -8.881 7.657 4.291 1.00 98.56 102 ARG A N 1
ATOM 849 C CA . ARG A 1 102 ? -8.837 8.985 4.910 1.00 98.56 102 ARG A CA 1
ATOM 850 C C . ARG A 1 102 ? -10.186 9.697 4.853 1.00 98.56 102 ARG A C 1
ATOM 852 O O . ARG A 1 102 ? -10.556 10.346 5.833 1.00 98.56 102 ARG A O 1
ATOM 859 N N . ALA A 1 103 ? -10.924 9.563 3.754 1.00 98.50 103 ALA A N 1
ATOM 860 C CA . ALA A 1 103 ? -12.243 10.174 3.593 1.00 98.50 103 ALA A CA 1
ATOM 861 C C . ALA A 1 103 ? -13.289 9.644 4.593 1.00 98.50 103 ALA A C 1
ATOM 863 O O . ALA A 1 103 ? -14.262 10.339 4.878 1.00 98.50 103 ALA A O 1
ATOM 864 N N . GLN A 1 104 ? -13.080 8.450 5.156 1.00 98.12 104 GLN A N 1
ATOM 865 C CA . GLN A 1 104 ? -13.984 7.836 6.137 1.00 98.12 104 GLN A CA 1
ATOM 866 C C . GLN A 1 104 ? -13.615 8.153 7.589 1.00 98.12 104 GLN A C 1
ATOM 868 O O . GLN A 1 104 ? -14.372 7.845 8.508 1.00 98.12 104 GLN A O 1
ATOM 873 N N . ILE A 1 105 ? -12.456 8.771 7.818 1.00 98.44 105 ILE A N 1
ATOM 874 C CA . ILE A 1 105 ? -11.942 9.037 9.160 1.00 98.44 105 ILE A CA 1
ATOM 875 C C . ILE A 1 105 ? -12.436 10.398 9.650 1.00 98.44 105 ILE A C 1
ATOM 877 O O . ILE A 1 105 ? -12.097 11.445 9.092 1.00 98.44 105 ILE A O 1
ATOM 881 N N . THR A 1 106 ? -13.211 10.370 10.735 1.00 98.06 106 THR A N 1
ATOM 882 C CA . THR A 1 106 ? -13.730 11.560 11.429 1.00 98.06 106 THR A CA 1
ATOM 883 C C . THR A 1 106 ? -12.918 11.932 12.668 1.00 98.06 106 THR A C 1
ATOM 885 O O . THR A 1 106 ? -12.952 13.086 13.092 1.00 98.06 106 THR A O 1
ATOM 888 N N . GLU A 1 107 ? -12.175 10.983 13.244 1.00 98.38 107 GLU A N 1
ATOM 889 C CA . GLU A 1 107 ? -11.329 11.231 14.411 1.00 98.38 107 GLU A CA 1
ATOM 890 C C . GLU A 1 107 ? -10.136 12.122 14.007 1.00 98.38 107 GLU A C 1
ATOM 892 O O . GLU A 1 107 ? -9.387 11.770 13.090 1.00 98.38 107 GLU A O 1
ATOM 897 N N . PRO A 1 108 ? -9.964 13.300 14.632 1.00 98.00 108 PRO A N 1
ATOM 898 C CA . PRO A 1 108 ? -9.037 14.321 14.148 1.00 98.00 108 PRO A CA 1
ATOM 899 C C . PRO A 1 108 ? -7.559 13.914 14.202 1.00 98.00 108 PRO A C 1
ATOM 901 O O . PRO A 1 108 ? -6.798 14.309 13.314 1.00 98.00 108 PRO A O 1
ATOM 904 N N . VAL A 1 109 ? -7.130 13.142 15.207 1.00 98.19 109 VAL A N 1
ATOM 905 C CA . VAL A 1 109 ? -5.725 12.719 15.331 1.00 98.19 109 VAL A CA 1
ATOM 906 C C . VAL A 1 109 ? -5.378 11.727 14.226 1.00 98.19 109 VAL A C 1
ATOM 908 O O . VAL A 1 109 ? -4.401 11.930 13.499 1.00 98.19 109 VAL A O 1
ATOM 911 N N . LEU A 1 110 ? -6.211 10.703 14.040 1.00 98.50 110 LEU A N 1
ATOM 912 C CA . LEU A 1 110 ? -6.058 9.730 12.967 1.00 98.50 110 LEU A CA 1
ATOM 913 C C . LEU A 1 110 ? -6.168 10.382 11.594 1.00 98.50 110 LEU A C 1
ATOM 915 O O . LEU A 1 110 ? -5.370 10.075 10.712 1.00 98.50 110 LEU A O 1
ATOM 919 N N . GLY A 1 111 ? -7.109 11.313 11.422 1.00 98.62 111 GLY A N 1
ATOM 920 C CA . GLY A 1 111 ? -7.270 12.075 10.189 1.00 98.62 111 GLY A CA 1
ATOM 921 C C . GLY A 1 111 ? -5.991 12.825 9.822 1.00 98.62 111 GLY A C 1
ATOM 922 O O . GLY A 1 111 ? -5.470 12.643 8.726 1.00 98.62 111 GLY A O 1
ATOM 923 N N . SER A 1 112 ? -5.418 13.587 10.761 1.00 98.44 112 SER A N 1
ATOM 924 C CA . SER A 1 112 ? -4.172 14.332 10.523 1.00 98.44 112 SER A CA 1
ATOM 925 C C . SER A 1 112 ? -2.960 13.428 10.266 1.00 98.44 112 SER A C 1
ATOM 927 O O . SER A 1 112 ? -2.044 13.804 9.528 1.00 98.44 112 SER A O 1
ATOM 929 N N . MET A 1 113 ? -2.916 12.247 10.884 1.00 98.62 113 MET A N 1
ATOM 930 C CA . MET A 1 113 ? -1.879 11.252 10.611 1.00 98.62 113 MET A CA 1
ATOM 931 C C . MET A 1 113 ? -2.033 10.675 9.200 1.00 98.62 113 MET A C 1
ATOM 933 O O . MET A 1 113 ? -1.072 10.667 8.434 1.00 98.62 113 MET A O 1
ATOM 937 N N . MET A 1 114 ? -3.245 10.256 8.836 1.00 98.75 114 MET A N 1
ATOM 938 C CA . MET A 1 114 ? -3.543 9.697 7.520 1.00 98.75 114 MET A CA 1
ATOM 939 C C . MET A 1 114 ? -3.376 10.724 6.396 1.00 98.75 114 MET A C 1
ATOM 941 O O . MET A 1 114 ? -2.925 10.343 5.325 1.00 98.75 114 MET A O 1
ATOM 945 N N . ASP A 1 115 ? -3.639 12.015 6.635 1.00 98.75 115 ASP A N 1
ATOM 946 C CA . ASP A 1 115 ? -3.342 13.086 5.669 1.00 98.75 115 ASP A CA 1
ATOM 947 C C . ASP A 1 115 ? -1.857 13.105 5.273 1.00 98.75 115 ASP A C 1
ATOM 949 O O . ASP A 1 115 ? -1.530 13.346 4.115 1.00 98.75 115 ASP A O 1
ATOM 953 N N . ARG A 1 116 ? -0.944 12.820 6.213 1.00 98.69 116 ARG A N 1
ATOM 954 C CA . ARG A 1 116 ? 0.495 12.740 5.911 1.00 98.69 116 ARG A CA 1
ATOM 955 C C . ARG A 1 116 ? 0.836 11.496 5.102 1.00 98.69 116 ARG A C 1
ATOM 957 O O . ARG A 1 116 ? 1.549 11.619 4.119 1.00 98.69 116 ARG A O 1
ATOM 964 N N . ILE A 1 117 ? 0.291 10.341 5.488 1.00 98.75 117 ILE A N 1
ATOM 965 C CA . ILE A 1 117 ? 0.508 9.082 4.762 1.00 98.75 117 ILE A CA 1
ATOM 966 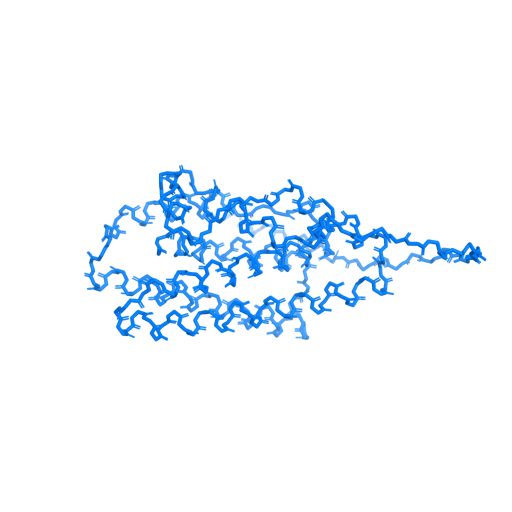C C . ILE A 1 117 ? 0.024 9.232 3.314 1.00 98.75 117 ILE A C 1
ATOM 968 O O . ILE A 1 117 ? 0.791 8.979 2.399 1.00 98.75 117 ILE A O 1
ATOM 972 N N . VAL A 1 118 ? -1.191 9.752 3.092 1.00 98.81 118 VAL A N 1
ATOM 973 C CA . VAL A 1 118 ? -1.742 10.006 1.745 1.00 98.81 118 VAL A CA 1
ATOM 974 C C . VAL A 1 118 ? -0.794 10.849 0.888 1.00 98.81 118 VAL A C 1
ATOM 976 O O . VAL A 1 118 ? -0.530 10.508 -0.263 1.00 98.81 118 VAL A O 1
ATOM 979 N N . LEU A 1 119 ? -0.255 11.937 1.447 1.00 98.69 119 LEU A N 1
ATOM 980 C CA . LEU A 1 119 ? 0.694 12.793 0.733 1.00 98.69 119 LEU A CA 1
ATOM 981 C C . LEU A 1 119 ? 2.002 12.070 0.393 1.00 98.69 119 LEU A C 1
ATOM 983 O O . LEU A 1 119 ? 2.636 12.402 -0.607 1.00 98.69 119 LEU A O 1
ATOM 987 N N . ASP A 1 120 ? 2.432 11.116 1.208 1.00 98.75 120 ASP A N 1
ATOM 988 C CA . ASP A 1 120 ? 3.647 10.345 0.968 1.00 98.75 120 ASP A CA 1
ATOM 989 C C . ASP A 1 120 ? 3.414 9.306 -0.136 1.00 98.75 120 ASP A C 1
ATOM 991 O O . ASP A 1 120 ? 4.157 9.329 -1.121 1.00 98.75 120 ASP A O 1
ATOM 995 N N . GLU A 1 121 ? 2.322 8.530 -0.069 1.00 98.50 121 GLU A N 1
ATOM 996 C CA . GLU A 1 121 ? 1.950 7.561 -1.119 1.00 98.50 121 GLU A CA 1
ATOM 997 C C . GLU A 1 121 ? 1.815 8.247 -2.496 1.00 98.50 121 GLU A C 1
ATOM 999 O O . GLU A 1 121 ? 2.307 7.754 -3.509 1.00 98.50 121 GLU A O 1
ATOM 1004 N N . GLU A 1 122 ? 1.193 9.433 -2.557 1.00 98.38 122 GLU A N 1
ATOM 1005 C CA . GLU A 1 122 ? 1.042 10.197 -3.807 1.00 98.38 122 GLU A CA 1
ATOM 1006 C C . GLU A 1 122 ? 2.384 10.695 -4.364 1.00 98.38 122 GLU A C 1
ATOM 1008 O O . GLU A 1 122 ? 2.586 10.747 -5.580 1.00 98.38 122 GLU A O 1
ATOM 1013 N N . ARG A 1 123 ? 3.330 11.061 -3.489 1.00 98.56 123 ARG A N 1
ATOM 1014 C CA . ARG A 1 123 ? 4.680 11.465 -3.910 1.00 98.56 123 ARG A CA 1
ATOM 1015 C C . ARG A 1 123 ? 5.491 10.267 -4.396 1.00 98.56 123 ARG A C 1
ATOM 1017 O O . ARG A 1 123 ? 6.269 10.422 -5.343 1.00 98.56 123 ARG A O 1
ATOM 1024 N N . HIS A 1 124 ? 5.329 9.103 -3.771 1.00 98.62 124 HIS A N 1
ATOM 1025 C CA . HIS A 1 124 ? 5.977 7.861 -4.193 1.00 98.62 124 HIS A CA 1
ATOM 1026 C C . HIS A 1 124 ? 5.426 7.384 -5.536 1.00 98.62 124 HIS A C 1
ATOM 1028 O O . HIS A 1 124 ? 6.217 7.131 -6.448 1.00 98.62 124 HIS A O 1
ATOM 1034 N N . GLU A 1 125 ? 4.102 7.387 -5.711 1.00 97.94 125 GLU A N 1
ATOM 1035 C CA . GLU A 1 125 ? 3.442 7.085 -6.989 1.00 97.94 125 GLU A CA 1
ATOM 1036 C C . GLU A 1 125 ? 3.989 7.962 -8.110 1.00 97.94 125 GLU A C 1
ATOM 1038 O O . GLU A 1 125 ? 4.482 7.442 -9.115 1.00 97.94 125 GLU A O 1
ATOM 1043 N N . LEU A 1 126 ? 4.012 9.281 -7.899 1.00 98.12 126 LEU A N 1
ATOM 1044 C CA . LEU A 1 126 ? 4.509 10.226 -8.892 1.00 98.12 126 LEU A CA 1
ATOM 1045 C C . LEU A 1 126 ? 5.977 9.953 -9.242 1.00 98.12 126 LEU A C 1
ATOM 1047 O O . LEU A 1 126 ? 6.378 10.064 -10.404 1.00 98.12 126 LEU A O 1
ATOM 1051 N N . PHE A 1 127 ? 6.801 9.603 -8.254 1.00 98.44 127 PHE A N 1
ATOM 1052 C CA . PHE A 1 127 ? 8.205 9.288 -8.489 1.00 98.44 127 PHE A CA 1
ATOM 1053 C C . PHE A 1 127 ? 8.363 8.060 -9.396 1.00 98.44 127 PHE A C 1
ATOM 1055 O O . PHE A 1 127 ? 9.036 8.148 -10.429 1.00 98.44 127 PHE A O 1
ATOM 1062 N N . PHE A 1 128 ? 7.721 6.936 -9.066 1.00 98.31 128 PHE A N 1
ATOM 1063 C CA . PHE A 1 128 ? 7.818 5.717 -9.874 1.00 98.31 128 PHE A CA 1
ATOM 1064 C C . PHE A 1 128 ? 7.134 5.868 -11.240 1.00 98.31 128 PHE A C 1
ATOM 1066 O O . PHE A 1 128 ? 7.687 5.426 -12.250 1.00 98.31 128 PHE A O 1
ATOM 1073 N N . ALA A 1 129 ? 6.003 6.572 -11.321 1.00 98.00 129 ALA A N 1
ATOM 1074 C CA . ALA A 1 129 ? 5.327 6.874 -12.583 1.00 98.00 129 ALA A CA 1
ATOM 1075 C C . ALA A 1 129 ? 6.210 7.703 -13.533 1.00 98.00 129 ALA A C 1
ATOM 1077 O O . ALA A 1 129 ? 6.236 7.449 -14.742 1.00 98.00 129 ALA A O 1
ATOM 1078 N N . ASN A 1 130 ? 6.992 8.652 -13.006 1.00 98.56 130 ASN A N 1
ATOM 1079 C CA . ASN A 1 130 ? 7.956 9.417 -13.801 1.00 98.56 130 ASN A CA 1
ATOM 1080 C C . ASN A 1 130 ? 9.087 8.534 -14.352 1.00 98.56 130 ASN A C 1
ATOM 1082 O O . ASN A 1 130 ? 9.501 8.713 -15.501 1.00 98.56 130 ASN A O 1
ATOM 1086 N N . LEU A 1 131 ? 9.565 7.558 -13.574 1.00 98.06 131 LEU A N 1
ATOM 1087 C CA . LEU A 1 131 ? 10.560 6.590 -14.045 1.00 98.06 131 LEU A CA 1
ATOM 1088 C C . LEU A 1 131 ? 9.998 5.705 -15.161 1.00 98.06 131 LEU A C 1
ATOM 1090 O O . LEU A 1 131 ? 10.623 5.585 -16.215 1.00 98.06 131 LEU A O 1
ATOM 1094 N N . VAL A 1 132 ? 8.794 5.155 -14.983 1.00 98.31 132 VAL A N 1
ATOM 1095 C CA . VAL A 1 132 ? 8.115 4.361 -16.022 1.00 98.31 132 VAL A CA 1
ATOM 1096 C C . VAL A 1 132 ? 7.860 5.204 -17.276 1.00 98.31 132 VAL A C 1
ATOM 1098 O O . VAL A 1 132 ? 8.091 4.740 -18.392 1.00 98.31 132 VAL A O 1
ATOM 1101 N N . SER A 1 133 ? 7.478 6.474 -17.122 1.00 98.19 133 SER A N 1
ATOM 1102 C CA . SER A 1 133 ? 7.299 7.407 -18.245 1.00 98.19 133 SER A CA 1
ATOM 1103 C C . SER A 1 133 ? 8.600 7.648 -19.013 1.00 98.19 133 SER A C 1
ATOM 1105 O O . SER A 1 133 ? 8.605 7.681 -20.244 1.00 98.19 133 SER A O 1
ATOM 1107 N N . HIS A 1 134 ? 9.732 7.772 -18.319 1.00 98.31 134 HIS A N 1
ATOM 1108 C CA . HIS A 1 134 ? 11.041 7.848 -18.969 1.00 98.31 134 HIS A CA 1
ATOM 1109 C C . HIS A 1 134 ? 11.390 6.547 -19.715 1.00 98.31 134 HIS A C 1
ATOM 1111 O O . HIS A 1 134 ? 11.890 6.588 -20.844 1.00 98.31 134 HIS A O 1
ATOM 1117 N N . LEU A 1 135 ? 11.077 5.391 -19.127 1.00 98.38 135 LEU A N 1
ATOM 1118 C CA . LEU A 1 135 ? 11.299 4.079 -19.738 1.00 98.38 135 LEU A CA 1
ATOM 1119 C C . LEU A 1 135 ? 10.420 3.848 -20.975 1.00 98.38 135 LEU A C 1
ATOM 1121 O O . LEU A 1 135 ? 10.907 3.322 -21.969 1.00 98.38 135 LEU A O 1
ATOM 1125 N N . LEU A 1 136 ? 9.190 4.361 -21.012 1.00 98.12 136 LEU A N 1
ATOM 1126 C CA . LEU A 1 136 ? 8.341 4.321 -22.214 1.00 98.12 136 LEU A CA 1
ATOM 1127 C C . LEU A 1 136 ? 8.934 5.076 -23.417 1.00 98.12 136 LEU A C 1
ATOM 1129 O O . LEU A 1 136 ? 8.560 4.790 -24.558 1.00 98.12 136 LEU A O 1
ATOM 1133 N N . ASN A 1 137 ? 9.845 6.023 -23.173 1.00 98.00 137 ASN A N 1
ATOM 1134 C CA . ASN A 1 137 ? 10.555 6.771 -24.212 1.00 98.00 137 ASN A CA 1
ATOM 1135 C C . ASN A 1 137 ? 11.897 6.135 -24.612 1.00 98.00 137 ASN A C 1
ATOM 1137 O O . ASN A 1 137 ? 12.384 6.396 -25.708 1.00 98.00 137 ASN A O 1
ATOM 1141 N N . THR A 1 138 ? 12.505 5.325 -23.741 1.00 97.94 138 THR A N 1
ATOM 1142 C CA . THR A 1 138 ? 13.868 4.789 -23.932 1.00 97.94 138 THR A CA 1
ATOM 1143 C C . THR A 1 138 ? 13.909 3.274 -24.161 1.00 97.94 138 THR A C 1
ATOM 1145 O O . THR A 1 138 ? 14.734 2.802 -24.933 1.00 97.94 138 THR A O 1
ATOM 1148 N N . HIS A 1 139 ? 12.991 2.526 -23.548 1.00 98.25 139 HIS A N 1
ATOM 1149 C CA . HIS A 1 139 ? 12.881 1.062 -23.547 1.00 98.25 139 HIS A CA 1
ATOM 1150 C C . HIS A 1 139 ? 11.416 0.641 -23.768 1.00 98.25 139 HIS A C 1
ATOM 1152 O O . HIS A 1 139 ? 10.838 -0.125 -22.995 1.00 98.25 139 HIS A O 1
ATOM 1158 N N . ARG A 1 140 ? 10.776 1.205 -24.803 1.00 97.81 140 ARG A N 1
ATOM 1159 C CA . ARG A 1 140 ? 9.317 1.156 -24.994 1.00 97.81 140 ARG A CA 1
ATOM 1160 C C . ARG A 1 140 ? 8.736 -0.258 -24.981 1.00 97.81 140 ARG A C 1
ATOM 1162 O O . ARG A 1 140 ? 7.813 -0.504 -24.214 1.00 97.81 140 ARG A O 1
ATOM 1169 N N . ASP A 1 141 ? 9.249 -1.158 -25.817 1.00 98.12 141 ASP A N 1
ATOM 1170 C CA . ASP A 1 141 ? 8.653 -2.488 -26.003 1.00 98.12 141 ASP A CA 1
ATOM 1171 C C . ASP A 1 141 ? 8.739 -3.331 -24.725 1.00 98.12 141 ASP A C 1
ATOM 1173 O O . ASP A 1 141 ? 7.744 -3.916 -24.298 1.00 98.12 141 ASP A O 1
ATOM 1177 N N . GLU A 1 142 ? 9.900 -3.316 -24.062 1.00 98.31 142 GLU A N 1
ATOM 1178 C CA . GLU A 1 142 ? 10.094 -3.971 -22.764 1.00 98.31 142 GLU A CA 1
ATOM 1179 C C . GLU A 1 142 ? 9.180 -3.367 -21.691 1.00 98.31 142 GLU A C 1
ATOM 1181 O O . GLU A 1 142 ? 8.525 -4.097 -20.952 1.00 98.31 142 GLU A O 1
ATOM 1186 N N . THR A 1 143 ? 9.058 -2.037 -21.646 1.00 98.50 143 THR A N 1
ATOM 1187 C CA . THR A 1 143 ? 8.208 -1.352 -20.659 1.00 98.50 143 THR A CA 1
ATOM 1188 C C . THR A 1 143 ? 6.726 -1.652 -20.874 1.00 98.50 143 THR A C 1
ATOM 1190 O O . THR A 1 143 ? 6.000 -1.891 -19.912 1.00 98.50 143 THR A O 1
ATOM 1193 N N . VAL A 1 144 ? 6.257 -1.691 -22.125 1.00 98.25 144 VAL A N 1
ATOM 1194 C CA . VAL A 1 144 ? 4.872 -2.068 -22.454 1.00 98.25 144 VAL A CA 1
ATOM 1195 C C . VAL A 1 144 ? 4.601 -3.526 -22.074 1.00 98.25 144 VAL A C 1
ATOM 1197 O O . VAL A 1 144 ? 3.547 -3.823 -21.506 1.00 98.25 144 VAL A O 1
ATOM 1200 N N . ALA A 1 145 ? 5.549 -4.431 -22.334 1.00 98.06 145 ALA A N 1
ATOM 1201 C CA . ALA A 1 145 ? 5.436 -5.829 -21.928 1.00 98.06 145 ALA A CA 1
ATOM 1202 C C . ALA A 1 145 ? 5.387 -5.977 -20.397 1.00 98.06 145 ALA A C 1
ATOM 1204 O O . ALA A 1 145 ? 4.519 -6.688 -19.887 1.00 98.06 145 ALA A O 1
ATOM 1205 N N . ALA A 1 146 ? 6.245 -5.253 -19.673 1.00 98.12 146 ALA A N 1
ATOM 1206 C CA . ALA A 1 146 ? 6.263 -5.216 -18.214 1.00 98.12 146 ALA A CA 1
ATOM 1207 C C . ALA A 1 146 ? 4.942 -4.680 -17.641 1.00 98.12 146 ALA A C 1
ATOM 1209 O O . ALA A 1 146 ? 4.358 -5.317 -16.769 1.00 98.12 146 ALA A O 1
ATOM 1210 N N . ILE A 1 147 ? 4.413 -3.571 -18.176 1.00 97.94 147 ILE A N 1
ATOM 1211 C CA . ILE A 1 147 ? 3.091 -3.026 -17.811 1.00 97.94 147 ILE A CA 1
ATOM 1212 C C . ILE A 1 147 ? 2.012 -4.096 -17.957 1.00 97.94 147 ILE A C 1
ATOM 1214 O O . ILE A 1 147 ? 1.249 -4.327 -17.021 1.00 97.94 147 ILE A O 1
ATOM 1218 N N . ALA A 1 148 ? 1.966 -4.783 -19.100 1.00 96.81 148 ALA A N 1
ATOM 1219 C CA . ALA A 1 148 ? 0.972 -5.820 -19.339 1.00 96.81 148 ALA A CA 1
ATOM 1220 C C . ALA A 1 148 ? 1.141 -7.027 -18.400 1.00 96.81 148 ALA A C 1
ATOM 1222 O O . ALA A 1 148 ? 0.141 -7.599 -17.971 1.00 96.81 148 ALA A O 1
ATOM 1223 N N . ALA A 1 149 ? 2.377 -7.432 -18.095 1.00 96.62 149 ALA A N 1
ATOM 1224 C CA . ALA A 1 149 ? 2.663 -8.538 -17.185 1.00 96.62 149 ALA A CA 1
ATOM 1225 C C . ALA A 1 149 ? 2.254 -8.206 -15.747 1.00 96.62 149 ALA A C 1
ATOM 1227 O O . ALA A 1 149 ? 1.399 -8.891 -15.187 1.00 96.62 149 ALA A O 1
ATOM 1228 N N . ARG A 1 150 ? 2.769 -7.101 -15.196 1.00 96.50 150 ARG A N 1
ATOM 1229 C CA . ARG A 1 150 ? 2.476 -6.681 -13.821 1.00 96.50 150 ARG A CA 1
ATOM 1230 C C . ARG A 1 150 ? 0.990 -6.360 -13.626 1.00 96.50 150 ARG A C 1
ATOM 1232 O O . ARG A 1 150 ? 0.437 -6.691 -12.588 1.00 96.50 150 ARG A O 1
ATOM 1239 N N . ALA A 1 151 ? 0.309 -5.795 -14.629 1.00 95.56 151 ALA A N 1
ATOM 1240 C CA . ALA A 1 151 ? -1.130 -5.525 -14.548 1.00 95.56 151 ALA A CA 1
ATOM 1241 C C . ALA A 1 151 ? -1.991 -6.797 -14.442 1.00 95.56 151 ALA A C 1
ATOM 1243 O O . ALA A 1 151 ? -3.054 -6.749 -13.833 1.00 95.56 151 ALA A O 1
ATOM 1244 N N . ARG A 1 152 ? -1.560 -7.925 -15.030 1.00 94.62 152 ARG A N 1
ATOM 1245 C CA . ARG A 1 152 ? -2.283 -9.208 -14.924 1.00 94.62 152 ARG A CA 1
ATOM 1246 C C . ARG A 1 152 ? -2.106 -9.889 -13.571 1.00 94.62 152 ARG A C 1
ATOM 1248 O O . ARG A 1 152 ? -2.952 -10.690 -13.197 1.00 94.62 152 ARG A O 1
ATOM 1255 N N . GLU A 1 153 ? -0.999 -9.613 -12.893 1.00 93.19 153 GLU A N 1
ATOM 1256 C CA . GLU A 1 153 ? -0.658 -10.203 -11.595 1.00 93.19 153 GLU A CA 1
ATOM 1257 C C . GLU A 1 153 ? -1.116 -9.335 -10.413 1.00 93.19 153 GLU A C 1
ATOM 1259 O O . GLU A 1 153 ? -1.058 -9.776 -9.270 1.00 93.19 153 GLU A O 1
ATOM 1264 N N . LEU A 1 154 ? -1.573 -8.107 -10.678 1.00 93.25 154 LEU A N 1
ATOM 1265 C CA . LEU A 1 154 ? -2.018 -7.178 -9.649 1.00 93.25 154 LEU A CA 1
ATOM 1266 C C . LEU A 1 154 ? -3.322 -7.664 -8.995 1.00 93.25 154 LEU A C 1
ATOM 1268 O O . LEU A 1 154 ? -4.284 -8.001 -9.687 1.00 93.25 154 LEU A O 1
ATOM 1272 N N . ASP A 1 155 ? -3.372 -7.634 -7.663 1.00 95.81 155 ASP A N 1
ATOM 1273 C CA . ASP A 1 155 ? -4.562 -7.967 -6.875 1.00 95.81 155 ASP A CA 1
ATOM 1274 C C . ASP A 1 155 ? -4.899 -6.846 -5.876 1.00 95.81 155 ASP A C 1
ATOM 1276 O O . ASP A 1 155 ? -4.185 -5.845 -5.767 1.00 95.81 155 ASP A O 1
ATOM 1280 N N . VAL A 1 156 ? -6.025 -6.979 -5.175 1.00 97.69 156 VAL A N 1
ATOM 1281 C CA . VAL A 1 156 ? -6.455 -6.006 -4.166 1.00 97.69 156 VAL A CA 1
ATOM 1282 C C . VAL A 1 156 ? -5.494 -5.969 -2.977 1.00 97.69 156 VAL A C 1
ATOM 1284 O O . VAL A 1 156 ? -4.909 -6.982 -2.593 1.00 97.69 156 VAL A O 1
ATOM 1287 N N . ILE A 1 157 ? -5.345 -4.794 -2.362 1.00 97.88 157 ILE A N 1
ATOM 1288 C CA . ILE A 1 157 ? -4.470 -4.623 -1.196 1.00 97.88 157 ILE A CA 1
ATOM 1289 C C . ILE A 1 157 ? -4.962 -5.510 -0.045 1.00 97.88 157 ILE A C 1
ATOM 1291 O O . ILE A 1 157 ? -6.124 -5.439 0.356 1.00 97.88 157 ILE A O 1
ATOM 1295 N N . GLY A 1 158 ? -4.054 -6.331 0.486 1.00 97.50 158 GLY A N 1
ATOM 1296 C CA . GLY A 1 158 ? -4.321 -7.291 1.555 1.00 97.50 158 GLY A CA 1
ATOM 1297 C C . GLY A 1 158 ? -4.691 -8.698 1.081 1.00 97.50 158 GLY A C 1
ATOM 1298 O O . GLY A 1 158 ? -4.802 -9.585 1.923 1.00 97.50 158 GLY A O 1
ATOM 1299 N N . ALA A 1 159 ? -4.840 -8.939 -0.229 1.00 97.38 159 ALA A N 1
ATOM 1300 C CA . ALA A 1 159 ? -5.133 -10.274 -0.767 1.00 97.38 159 ALA A CA 1
ATOM 1301 C C . ALA A 1 159 ? -4.067 -11.321 -0.395 1.00 97.38 159 ALA A C 1
ATOM 1303 O O . ALA A 1 159 ? -4.382 -12.498 -0.241 1.00 97.38 159 ALA A O 1
ATOM 1304 N N . ASP A 1 160 ? -2.817 -10.892 -0.217 1.00 96.44 160 ASP A N 1
ATOM 1305 C CA . ASP A 1 160 ? -1.673 -11.725 0.147 1.00 96.44 160 ASP A CA 1
ATOM 1306 C C . ASP A 1 160 ? -1.533 -11.972 1.662 1.00 96.44 160 ASP A C 1
ATOM 1308 O O . ASP A 1 160 ? -0.656 -12.739 2.074 1.00 96.44 160 ASP A O 1
ATOM 1312 N N . ILE A 1 161 ? -2.395 -11.36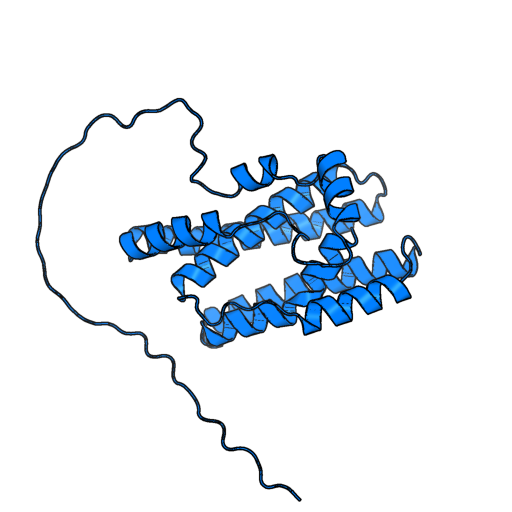8 2.488 1.00 97.81 161 ILE A N 1
ATOM 1313 C CA . ILE A 1 161 ? -2.459 -11.592 3.934 1.00 97.81 161 ILE A CA 1
ATOM 1314 C C . ILE A 1 161 ? -3.465 -12.720 4.200 1.00 97.81 161 ILE A C 1
ATOM 1316 O O . ILE A 1 161 ? -4.682 -12.516 4.188 1.00 97.81 161 ILE A O 1
ATOM 1320 N N . ASP A 1 162 ? -2.955 -13.927 4.449 1.00 96.38 162 ASP A N 1
ATOM 1321 C CA . ASP A 1 162 ? -3.766 -15.156 4.481 1.00 96.38 162 ASP A CA 1
ATOM 1322 C C . ASP A 1 162 ? -4.898 -15.097 5.525 1.00 96.38 162 ASP A C 1
ATOM 1324 O O . ASP A 1 162 ? -6.016 -15.539 5.262 1.00 96.38 162 ASP A O 1
ATOM 1328 N N . ALA A 1 163 ? -4.644 -14.471 6.677 1.00 96.44 163 ALA A N 1
ATOM 1329 C CA . ALA A 1 163 ? -5.607 -14.349 7.768 1.00 96.44 163 ALA A CA 1
ATOM 1330 C C . ALA A 1 163 ? -6.700 -13.277 7.559 1.00 96.44 163 ALA A C 1
ATOM 1332 O O . ALA A 1 163 ? -7.619 -13.214 8.369 1.00 96.44 163 ALA A O 1
ATOM 1333 N N . TYR A 1 164 ? -6.605 -12.406 6.542 1.00 97.62 164 TYR A N 1
ATOM 1334 C CA . TYR A 1 164 ? -7.393 -11.157 6.445 1.00 97.62 164 TYR A CA 1
ATOM 1335 C C . TYR A 1 164 ? -8.411 -11.123 5.295 1.00 97.62 164 TYR A C 1
ATOM 1337 O O . TYR A 1 164 ? -8.882 -10.049 4.919 1.00 97.62 164 TYR A O 1
ATOM 1345 N N . GLN A 1 165 ? -8.787 -12.268 4.725 1.00 97.62 165 GLN A N 1
ATOM 1346 C CA . GLN A 1 165 ? -9.741 -12.300 3.604 1.00 97.62 165 GLN A CA 1
ATOM 1347 C C . GLN A 1 165 ? -11.116 -11.701 3.969 1.00 97.62 165 GLN A C 1
ATOM 1349 O O . GLN A 1 165 ? -11.761 -11.062 3.139 1.00 97.62 165 GLN A O 1
ATOM 1354 N N . ASP A 1 166 ? -11.538 -11.835 5.225 1.00 97.94 166 ASP A N 1
ATOM 1355 C CA . ASP A 1 166 ? -12.710 -11.159 5.788 1.00 97.94 166 ASP A CA 1
ATOM 1356 C C . ASP A 1 166 ? -12.521 -9.632 5.853 1.00 97.94 166 ASP A C 1
ATOM 1358 O O . ASP A 1 166 ? -13.394 -8.874 5.429 1.00 97.94 166 ASP A O 1
ATOM 1362 N N . LYS A 1 167 ? -11.354 -9.158 6.303 1.00 98.25 167 LYS A N 1
ATOM 1363 C CA . LYS A 1 167 ? -11.024 -7.724 6.355 1.00 98.25 167 LYS A CA 1
ATOM 1364 C C . LYS A 1 167 ? -10.936 -7.108 4.961 1.00 98.25 167 LYS A C 1
ATOM 1366 O O . LYS A 1 167 ? -11.319 -5.952 4.792 1.00 98.25 167 LYS A O 1
ATOM 1371 N N . VAL A 1 168 ? -10.473 -7.863 3.963 1.00 98.50 168 VAL A N 1
ATOM 1372 C CA . VAL A 1 168 ? -10.468 -7.439 2.553 1.00 98.50 168 VAL A CA 1
ATOM 1373 C C . VAL A 1 168 ? -11.901 -7.227 2.059 1.00 98.50 168 VAL A C 1
ATOM 1375 O O . VAL A 1 168 ? -12.178 -6.205 1.432 1.00 98.50 168 VAL A O 1
ATOM 1378 N N . ALA A 1 169 ? -12.831 -8.128 2.396 1.00 98.38 169 ALA A N 1
ATOM 1379 C CA . ALA A 1 169 ? -14.246 -7.949 2.070 1.00 98.38 169 ALA A CA 1
ATOM 1380 C C . ALA A 1 169 ? -14.833 -6.696 2.742 1.00 98.38 169 ALA A C 1
ATOM 1382 O O . ALA A 1 169 ? -15.482 -5.898 2.071 1.00 98.38 169 ALA A O 1
ATOM 1383 N N . VAL A 1 170 ? -14.521 -6.454 4.020 1.00 98.31 170 VAL A N 1
ATOM 1384 C CA . VAL A 1 170 ? -14.954 -5.241 4.743 1.00 98.31 170 VAL A CA 1
ATOM 1385 C C . VAL A 1 170 ? -14.417 -3.963 4.091 1.00 98.31 170 VAL A C 1
ATOM 1387 O O . VAL A 1 170 ? -15.152 -2.991 3.934 1.00 98.31 170 VAL A O 1
ATOM 1390 N N . VAL A 1 171 ? -13.145 -3.944 3.682 1.00 98.50 171 VAL A N 1
ATOM 1391 C CA . VAL A 1 171 ? -12.537 -2.808 2.964 1.00 98.50 171 VAL A CA 1
ATOM 1392 C C . VAL A 1 171 ? -13.249 -2.544 1.633 1.00 98.50 171 VAL A C 1
ATOM 1394 O O . VAL A 1 171 ? -13.469 -1.381 1.282 1.00 98.50 171 VAL A O 1
ATOM 1397 N N . ALA A 1 172 ? -13.628 -3.599 0.909 1.00 98.50 172 ALA A N 1
ATOM 1398 C CA . ALA A 1 172 ? -14.367 -3.481 -0.343 1.00 98.50 172 ALA A CA 1
ATOM 1399 C C . ALA A 1 172 ? -15.800 -2.968 -0.118 1.00 98.50 172 ALA A C 1
ATOM 1401 O O . ALA A 1 172 ? -16.217 -2.014 -0.773 1.00 98.50 172 ALA A O 1
ATOM 1402 N N . GLU A 1 173 ? -16.533 -3.535 0.844 1.00 98.38 173 GLU A N 1
ATOM 1403 C CA . GLU A 1 173 ? -17.895 -3.115 1.209 1.00 98.38 173 GLU A CA 1
ATOM 1404 C C . GLU A 1 173 ? -17.947 -1.666 1.701 1.00 98.38 173 GLU A C 1
ATOM 1406 O O . GLU A 1 173 ? -18.887 -0.932 1.393 1.00 98.38 173 GLU A O 1
ATOM 1411 N N . ALA A 1 174 ? -16.909 -1.226 2.415 1.00 97.94 174 ALA A N 1
ATOM 1412 C CA . ALA A 1 174 ? -16.760 0.156 2.846 1.00 97.94 174 ALA A CA 1
ATOM 1413 C C . ALA A 1 174 ? -16.427 1.117 1.689 1.00 97.94 174 ALA A C 1
ATOM 1415 O O . ALA A 1 174 ? -16.383 2.325 1.903 1.00 97.94 174 ALA A O 1
ATOM 1416 N N . GLY A 1 175 ? -16.156 0.626 0.475 1.00 97.81 175 GLY A N 1
ATOM 1417 C CA . GLY A 1 175 ? -15.747 1.458 -0.659 1.00 97.81 175 GLY A CA 1
ATOM 1418 C C . GLY A 1 175 ? -14.344 2.053 -0.506 1.00 97.81 175 GLY A C 1
ATOM 1419 O O . GLY A 1 175 ? -14.046 3.090 -1.098 1.00 97.81 175 GLY A O 1
ATOM 1420 N N . ILE A 1 176 ? -13.480 1.431 0.306 1.00 98.56 176 ILE A N 1
ATOM 1421 C CA . ILE A 1 176 ? -12.091 1.874 0.485 1.00 98.56 176 ILE A CA 1
ATOM 1422 C C . ILE A 1 176 ? -11.247 1.391 -0.693 1.00 98.56 176 ILE A C 1
ATOM 1424 O O . ILE A 1 176 ? -10.568 2.192 -1.337 1.00 98.56 176 ILE A O 1
ATOM 1428 N N . PHE A 1 177 ? -11.291 0.091 -0.987 1.00 98.62 177 PHE A N 1
ATOM 1429 C CA . PHE A 1 177 ? -10.565 -0.489 -2.113 1.00 98.62 177 PHE A CA 1
ATOM 1430 C C . PHE A 1 177 ? -11.146 -1.849 -2.506 1.00 98.62 177 PHE A C 1
ATOM 1432 O O . PHE A 1 177 ? -11.234 -2.758 -1.686 1.00 98.62 177 PHE A O 1
ATOM 1439 N N . ASP A 1 178 ? -11.518 -1.999 -3.771 1.00 97.69 178 ASP A N 1
ATOM 1440 C CA . ASP A 1 178 ? -12.085 -3.220 -4.338 1.00 97.69 178 ASP A CA 1
ATOM 1441 C C . ASP A 1 178 ? -11.483 -3.507 -5.729 1.00 97.69 178 ASP A C 1
ATOM 1443 O O . ASP A 1 178 ? -10.556 -2.830 -6.187 1.00 97.69 178 ASP A O 1
ATOM 1447 N N . ARG A 1 179 ? -12.011 -4.512 -6.441 1.00 96.00 179 ARG A N 1
ATOM 1448 C CA . ARG A 1 179 ? -11.552 -4.821 -7.806 1.00 96.00 179 ARG A CA 1
ATOM 1449 C C . ARG A 1 179 ? -11.848 -3.701 -8.813 1.00 96.00 179 ARG A C 1
ATOM 1451 O O . ARG A 1 179 ? -11.138 -3.601 -9.813 1.00 96.00 179 ARG A O 1
ATOM 1458 N N . ALA A 1 180 ? -12.857 -2.861 -8.578 1.00 95.50 180 ALA A N 1
ATOM 1459 C CA . ALA A 1 180 ? -13.163 -1.732 -9.454 1.00 95.50 180 ALA A CA 1
ATOM 1460 C C . ALA A 1 180 ? -12.165 -0.579 -9.255 1.00 95.50 180 ALA A C 1
ATOM 1462 O O . ALA A 1 180 ? -11.725 0.023 -10.236 1.00 95.50 180 ALA A O 1
ATOM 1463 N N . ALA A 1 181 ? -11.758 -0.306 -8.014 1.00 95.75 181 ALA A N 1
ATOM 1464 C CA . ALA A 1 181 ? -10.667 0.608 -7.692 1.00 95.75 181 ALA A CA 1
ATOM 1465 C C . ALA A 1 181 ? -9.337 0.092 -8.263 1.00 95.75 181 ALA A C 1
ATOM 1467 O O . ALA A 1 181 ? -8.612 0.845 -8.911 1.00 95.75 181 ALA A O 1
ATOM 1468 N N . LEU A 1 182 ? -9.061 -1.210 -8.123 1.00 96.38 182 LEU A N 1
ATOM 1469 C CA . LEU A 1 182 ? -7.885 -1.863 -8.705 1.00 96.38 182 LEU A CA 1
ATOM 14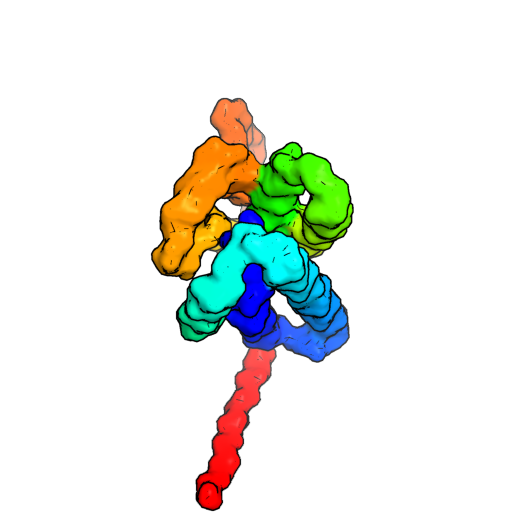70 C C . LEU A 1 182 ? -7.814 -1.694 -10.231 1.00 96.38 182 LEU A C 1
ATOM 1472 O O . LEU A 1 182 ? -6.756 -1.381 -10.774 1.00 96.38 182 LEU A O 1
ATOM 1476 N N . ALA A 1 183 ? -8.939 -1.842 -10.935 1.00 92.56 183 ALA A N 1
ATOM 1477 C CA . ALA A 1 183 ? -8.989 -1.669 -12.386 1.00 92.56 183 ALA A CA 1
ATOM 1478 C C . ALA A 1 183 ? -8.603 -0.245 -12.844 1.00 92.56 183 ALA A C 1
ATOM 1480 O O . ALA A 1 183 ? -8.130 -0.074 -13.964 1.00 92.56 183 ALA A O 1
ATOM 1481 N N . GLN A 1 184 ? -8.752 0.766 -11.980 1.00 88.88 184 GLN A N 1
ATOM 1482 C CA . GLN A 1 184 ? -8.358 2.159 -12.248 1.00 88.88 184 GLN A CA 1
ATOM 1483 C C . GLN A 1 184 ? -6.875 2.444 -11.939 1.00 88.88 184 GLN A C 1
ATOM 1485 O O . GLN A 1 184 ? -6.343 3.506 -12.295 1.00 88.88 184 GLN A O 1
ATOM 1490 N N . VAL A 1 185 ? -6.191 1.512 -11.268 1.00 88.06 185 VAL A N 1
ATOM 1491 C CA . VAL A 1 185 ? -4.747 1.588 -11.009 1.00 88.06 185 VAL A CA 1
ATOM 1492 C C . VAL A 1 185 ? -3.962 1.326 -12.297 1.00 88.06 185 VAL A C 1
ATOM 1494 O O . VAL A 1 185 ? -2.986 2.022 -12.567 1.00 88.06 185 VAL A O 1
ATOM 1497 N N . SER A 1 186 ? -4.399 0.376 -13.128 1.00 70.56 186 SER A N 1
ATOM 1498 C CA . SER A 1 186 ? -3.714 0.055 -14.383 1.00 70.56 186 SER A CA 1
ATOM 1499 C C . SER A 1 186 ? -4.158 0.968 -15.542 1.00 70.56 186 SER A C 1
ATOM 1501 O O . SER A 1 186 ? -5.356 1.122 -15.778 1.00 70.56 186 SER A O 1
ATOM 1503 N N . PRO A 1 187 ? -3.233 1.532 -16.344 1.00 55.75 187 PRO A N 1
ATOM 1504 C CA . PRO A 1 187 ? -3.559 2.382 -17.492 1.00 55.75 187 PRO A CA 1
ATOM 1505 C C . PRO A 1 187 ? -4.214 1.627 -18.661 1.00 55.75 187 PRO A C 1
ATOM 1507 O O . PRO A 1 187 ? -4.584 2.247 -19.656 1.00 55.75 187 PRO A O 1
ATOM 1510 N N . THR A 1 188 ? -4.378 0.302 -18.575 1.00 47.66 188 THR A N 1
ATOM 1511 C CA . THR A 1 188 ? -5.125 -0.477 -19.578 1.00 47.66 188 THR A CA 1
ATOM 1512 C C . THR A 1 188 ? -6.632 -0.199 -19.543 1.00 47.66 188 THR A C 1
ATOM 1514 O O . THR A 1 188 ? -7.329 -0.527 -20.503 1.00 47.66 188 THR A O 1
ATOM 1517 N N . GLY A 1 189 ? -7.132 0.475 -18.501 1.00 36.31 189 GLY A N 1
ATOM 1518 C CA . GLY A 1 189 ? -8.489 1.007 -18.424 1.00 36.31 189 GLY A CA 1
ATOM 1519 C C . GLY A 1 189 ? -8.656 2.326 -19.179 1.00 36.31 189 GLY A C 1
ATOM 1520 O O . GLY A 1 189 ? -8.898 3.363 -18.568 1.00 36.31 189 GLY A O 1
ATOM 1521 N N . SER A 1 190 ? -8.563 2.305 -20.511 1.00 29.09 190 SER A N 1
ATOM 1522 C CA . SER A 1 190 ? -9.290 3.317 -21.290 1.00 29.09 190 SER A CA 1
ATOM 1523 C C . SER A 1 190 ? -10.794 3.022 -21.176 1.00 29.09 190 SER A C 1
ATOM 1525 O O . SER A 1 190 ? -11.177 1.853 -21.283 1.00 29.09 190 SER A O 1
ATOM 1527 N N . PRO A 1 191 ? -11.664 4.025 -20.958 1.00 32.19 191 PRO A N 1
ATOM 1528 C CA . PRO A 1 191 ? -13.109 3.814 -21.020 1.00 32.19 191 PRO A CA 1
ATOM 1529 C C . 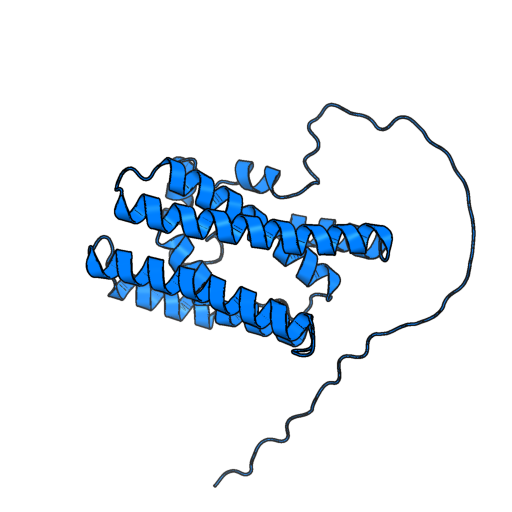PRO A 1 191 ? -13.502 3.288 -22.415 1.00 32.19 191 PRO A C 1
ATOM 1531 O O . PRO A 1 191 ? -12.802 3.577 -23.391 1.00 32.19 191 PRO A O 1
ATOM 1534 N N . PRO A 1 192 ? -14.603 2.524 -22.556 1.00 34.38 192 PRO A N 1
ATOM 1535 C CA . PRO A 1 192 ? -15.067 2.072 -23.863 1.00 34.38 192 PRO A CA 1
ATOM 1536 C C . PRO A 1 192 ? -15.573 3.297 -24.633 1.00 34.38 192 PRO A C 1
ATOM 1538 O O . PRO A 1 192 ? -16.713 3.718 -24.454 1.00 34.38 192 PRO A O 1
ATOM 1541 N N . GLY A 1 193 ? -14.706 3.925 -25.428 1.00 32.16 193 GLY A N 1
ATOM 1542 C CA . GLY A 1 193 ? -15.048 5.199 -26.058 1.00 32.16 193 GLY A CA 1
ATOM 1543 C C . GLY A 1 193 ? -14.157 5.656 -27.201 1.00 32.16 193 GLY A C 1
ATOM 1544 O O . GLY A 1 193 ? -14.706 6.086 -28.207 1.00 32.16 193 GLY A O 1
ATOM 1545 N N . ASP A 1 194 ? -12.832 5.513 -27.124 1.00 31.44 194 ASP A N 1
ATOM 1546 C CA . ASP A 1 194 ? -11.962 6.140 -28.128 1.00 31.44 194 ASP A CA 1
ATOM 1547 C C . ASP A 1 194 ? -11.152 5.118 -28.931 1.00 31.44 194 ASP A C 1
ATOM 1549 O O . ASP A 1 194 ? -10.170 4.531 -28.479 1.00 31.44 194 ASP A O 1
ATOM 1553 N N . SER A 1 195 ? -11.592 4.908 -30.172 1.00 27.95 195 SER A N 1
ATOM 1554 C CA . SER A 1 195 ? -10.841 4.182 -31.197 1.00 27.95 195 SER A CA 1
ATOM 1555 C C . SER A 1 195 ? -9.659 5.033 -31.679 1.00 27.95 195 SER A C 1
ATOM 1557 O O . SER A 1 195 ? -9.880 6.175 -32.085 1.00 27.95 195 SER A O 1
ATOM 1559 N N . PRO A 1 196 ? -8.420 4.513 -31.746 1.00 35.69 196 PRO A N 1
ATOM 1560 C CA . PRO A 1 196 ? -7.337 5.242 -32.382 1.00 35.69 196 PRO A CA 1
ATOM 1561 C C . PRO A 1 196 ? -7.455 5.109 -33.904 1.00 35.69 196 PRO A C 1
ATOM 1563 O O . PRO A 1 196 ? -7.100 4.097 -34.512 1.00 35.69 196 PRO A O 1
ATOM 1566 N N . THR A 1 197 ? -7.953 6.164 -34.540 1.00 31.17 197 THR A N 1
ATOM 1567 C CA . THR A 1 197 ? -7.819 6.384 -35.980 1.00 31.17 197 THR A CA 1
ATOM 1568 C C . THR A 1 197 ? -6.342 6.452 -36.385 1.00 31.17 197 THR A C 1
ATOM 1570 O O . THR A 1 197 ? -5.634 7.386 -36.028 1.00 31.17 197 THR A O 1
ATOM 1573 N N . SER A 1 198 ? -5.911 5.460 -37.168 1.00 32.88 198 SER A N 1
ATOM 1574 C CA . SER A 1 198 ? -5.006 5.563 -38.327 1.00 32.88 198 SER A CA 1
ATOM 1575 C C . SER A 1 198 ? -3.936 6.676 -38.316 1.00 32.88 198 SER A C 1
ATOM 1577 O O . SER A 1 198 ? -4.169 7.764 -38.839 1.00 32.88 198 SER A O 1
ATOM 1579 N N . LEU A 1 199 ? -2.707 6.332 -37.923 1.00 33.44 199 LEU A N 1
ATOM 1580 C CA . LEU A 1 199 ? -1.449 6.830 -38.510 1.00 33.44 199 LEU A CA 1
ATOM 1581 C C . LEU A 1 199 ? -0.441 5.676 -38.360 1.00 33.44 199 LEU A C 1
ATOM 1583 O O . LEU A 1 199 ? -0.226 5.195 -37.259 1.00 33.44 199 LEU A O 1
ATOM 1587 N N . GLY A 1 200 ? 0.128 5.062 -39.392 1.00 27.94 200 GLY A N 1
ATOM 1588 C CA . GLY A 1 200 ? 0.802 5.641 -40.546 1.00 27.94 200 GLY A CA 1
ATOM 1589 C C . GLY A 1 200 ? 2.203 5.019 -40.561 1.00 27.94 200 GLY A C 1
ATOM 1590 O O . GLY A 1 200 ? 3.076 5.421 -39.801 1.00 27.94 200 GLY A O 1
ATOM 1591 N N . SER A 1 201 ? 2.390 3.974 -41.367 1.00 31.78 201 SER A N 1
ATOM 1592 C CA . SER A 1 201 ? 3.611 3.166 -41.450 1.00 31.78 201 SER A CA 1
ATOM 1593 C C . SER A 1 201 ? 4.848 3.990 -41.817 1.00 31.78 201 SER A C 1
ATOM 1595 O O . SER A 1 201 ? 4.882 4.577 -42.901 1.00 31.78 201 SER A O 1
ATOM 1597 N N . ARG A 1 202 ? 5.910 3.933 -41.005 1.00 30.50 202 ARG A N 1
ATOM 1598 C CA . ARG A 1 202 ? 7.286 4.156 -41.477 1.00 30.50 202 ARG A CA 1
ATOM 1599 C C . ARG A 1 202 ? 8.255 3.198 -40.795 1.00 30.50 202 ARG A C 1
ATOM 1601 O O . ARG A 1 202 ? 8.444 3.226 -39.587 1.00 30.50 202 ARG A O 1
ATOM 1608 N N . SER A 1 203 ? 8.859 2.352 -41.621 1.00 29.98 203 SER A N 1
ATOM 1609 C CA . SER A 1 203 ? 9.995 1.501 -41.300 1.00 29.98 203 SER A CA 1
ATOM 1610 C C . SER A 1 203 ? 11.271 2.327 -41.146 1.00 29.98 203 SER A C 1
ATOM 1612 O O . SER A 1 203 ? 11.584 3.130 -42.028 1.00 29.98 203 SER A O 1
ATOM 1614 N N . SER A 1 204 ? 12.080 2.027 -40.136 1.00 32.28 204 SER A N 1
ATOM 1615 C CA . SER A 1 204 ? 13.520 2.281 -40.197 1.00 32.28 204 SER A CA 1
ATOM 1616 C C . SER A 1 204 ? 14.269 1.288 -39.316 1.00 32.28 204 SER A C 1
ATOM 1618 O O . SER A 1 204 ? 14.180 1.310 -38.094 1.00 32.28 204 SER A O 1
ATOM 1620 N N . SER A 1 205 ? 14.987 0.400 -39.999 1.00 30.77 205 SER A N 1
ATOM 1621 C CA . SER A 1 205 ? 16.019 -0.490 -39.478 1.00 30.77 205 SER A CA 1
ATOM 1622 C C . SER A 1 205 ? 17.199 0.316 -38.940 1.00 30.77 205 SER A C 1
ATOM 1624 O O . SER A 1 205 ? 17.734 1.128 -39.688 1.00 30.77 205 SER A O 1
ATOM 1626 N N . THR A 1 206 ? 17.662 0.014 -37.720 1.00 32.34 206 THR A N 1
ATOM 1627 C CA . THR A 1 206 ? 19.091 0.082 -37.361 1.00 32.34 206 THR A CA 1
ATOM 1628 C C . THR A 1 206 ? 19.416 -0.707 -36.085 1.00 32.34 206 THR A C 1
ATOM 1630 O O . THR A 1 206 ? 19.066 -0.299 -34.989 1.00 32.34 206 THR A O 1
ATOM 1633 N N . ARG A 1 207 ? 20.158 -1.803 -36.296 1.00 32.62 207 ARG A N 1
ATOM 1634 C CA . ARG A 1 207 ? 21.373 -2.279 -35.596 1.00 32.62 207 ARG A CA 1
ATOM 1635 C C . ARG A 1 207 ? 21.423 -2.367 -34.055 1.00 32.62 207 ARG A C 1
ATOM 1637 O O . ARG A 1 207 ? 21.527 -1.374 -33.352 1.00 32.62 207 ARG A O 1
ATOM 1644 N N . ASN A 1 208 ? 21.566 -3.626 -33.620 1.00 31.94 208 ASN A N 1
ATOM 1645 C CA . ASN A 1 208 ? 22.147 -4.138 -32.373 1.00 31.94 208 ASN A CA 1
ATOM 1646 C C . ASN A 1 208 ? 23.292 -3.305 -31.764 1.00 31.94 208 ASN A C 1
ATOM 1648 O O . ASN A 1 208 ? 24.304 -3.070 -32.427 1.00 31.94 208 ASN A O 1
ATOM 1652 N N . ALA A 1 209 ? 23.205 -3.074 -30.451 1.00 33.62 209 ALA A N 1
ATOM 1653 C CA . ALA A 1 209 ? 24.345 -3.004 -29.534 1.00 33.62 209 ALA A CA 1
ATOM 1654 C C . ALA A 1 209 ? 23.903 -3.508 -28.137 1.00 33.62 209 ALA A C 1
ATOM 1656 O O . ALA A 1 209 ? 22.882 -3.038 -27.639 1.00 33.62 209 ALA A O 1
ATOM 1657 N N . PRO A 1 210 ? 24.613 -4.456 -27.493 1.00 35.91 210 PRO A N 1
ATOM 1658 C CA . PRO A 1 210 ? 24.239 -4.954 -26.173 1.00 35.91 210 PRO A CA 1
ATOM 1659 C C . PRO A 1 210 ? 24.864 -4.088 -25.069 1.00 35.91 210 PRO A C 1
ATOM 1661 O O . PRO A 1 210 ? 26.080 -4.074 -24.891 1.00 35.91 210 PRO A O 1
ATOM 1664 N N . GLY A 1 211 ? 24.024 -3.389 -24.306 1.00 30.69 211 GLY A N 1
ATOM 1665 C CA . GLY A 1 211 ? 24.385 -2.721 -23.055 1.00 30.69 211 GLY A CA 1
ATOM 1666 C C . GLY A 1 211 ? 23.741 -3.435 -21.872 1.00 30.69 211 GLY A C 1
ATOM 1667 O O . GLY A 1 211 ? 22.779 -2.940 -21.301 1.00 30.69 211 GLY A O 1
ATOM 1668 N N . VAL A 1 212 ? 24.237 -4.624 -21.527 1.00 39.09 212 VAL A N 1
ATOM 1669 C CA . VAL A 1 212 ? 23.826 -5.330 -20.306 1.00 39.09 212 VAL A CA 1
ATOM 1670 C C . VAL A 1 212 ? 24.405 -4.567 -19.114 1.00 39.09 212 VAL A C 1
ATOM 1672 O O . VAL A 1 212 ? 25.617 -4.599 -18.891 1.00 39.09 212 VAL A O 1
ATOM 1675 N N . ILE A 1 213 ? 23.559 -3.878 -18.343 1.00 41.25 213 ILE A N 1
ATOM 1676 C CA . ILE A 1 213 ? 23.933 -3.379 -17.015 1.00 41.25 213 ILE A CA 1
ATOM 1677 C C . ILE A 1 213 ? 24.149 -4.614 -16.139 1.00 41.25 213 ILE A C 1
ATOM 1679 O O . ILE A 1 213 ? 23.217 -5.292 -15.713 1.00 41.25 213 ILE A O 1
ATOM 1683 N N . ARG A 1 214 ? 25.416 -4.978 -15.961 1.00 34.97 214 ARG A N 1
ATOM 1684 C CA . ARG A 1 214 ? 25.828 -6.189 -15.257 1.00 34.97 214 ARG A CA 1
ATOM 1685 C C . ARG A 1 214 ? 25.658 -5.971 -13.753 1.00 34.97 214 ARG A C 1
ATOM 1687 O O . ARG A 1 214 ? 26.454 -5.259 -13.147 1.00 34.97 214 ARG A O 1
ATOM 1694 N N . ALA A 1 215 ? 24.668 -6.622 -13.148 1.00 37.91 215 ALA A N 1
ATOM 1695 C CA . ALA A 1 215 ? 24.615 -6.784 -11.700 1.00 37.91 215 ALA A CA 1
ATOM 1696 C C . ALA A 1 215 ? 25.875 -7.540 -11.239 1.00 37.91 215 ALA A C 1
ATOM 1698 O O . ALA A 1 215 ? 26.144 -8.670 -11.663 1.00 37.91 215 ALA A O 1
ATOM 1699 N N . ALA A 1 216 ? 26.694 -6.905 -10.403 1.00 37.78 216 ALA A N 1
ATOM 1700 C CA . ALA A 1 216 ? 27.842 -7.552 -9.788 1.00 37.78 216 ALA A CA 1
ATOM 1701 C C . ALA A 1 216 ? 27.345 -8.507 -8.694 1.00 37.78 216 ALA A C 1
ATOM 1703 O O . ALA A 1 216 ? 27.138 -8.114 -7.549 1.00 37.78 216 ALA A O 1
ATOM 1704 N N . ARG A 1 217 ? 27.156 -9.784 -9.043 1.00 38.59 217 ARG A N 1
ATOM 1705 C CA . ARG A 1 217 ? 26.899 -10.854 -8.071 1.00 38.59 217 ARG A CA 1
ATOM 1706 C C . ARG A 1 217 ? 28.137 -10.998 -7.177 1.00 38.59 217 ARG A C 1
ATOM 1708 O O . ARG A 1 217 ? 29.143 -11.563 -7.602 1.00 38.59 217 ARG A O 1
ATOM 1715 N N . ARG A 1 218 ? 28.097 -10.478 -5.947 1.00 43.88 218 ARG A N 1
ATOM 1716 C CA . ARG A 1 218 ? 29.093 -10.822 -4.922 1.00 43.88 218 ARG A CA 1
ATOM 1717 C C . ARG A 1 218 ? 28.752 -12.207 -4.381 1.00 43.88 218 ARG A C 1
ATOM 1719 O O . ARG A 1 218 ? 27.728 -12.390 -3.733 1.00 43.88 218 ARG A O 1
ATOM 1726 N N . THR A 1 219 ? 29.606 -13.189 -4.642 1.00 41.69 219 THR A N 1
ATOM 1727 C CA . THR A 1 219 ? 29.594 -14.457 -3.909 1.00 41.69 219 THR A CA 1
ATOM 1728 C C . THR A 1 219 ? 30.125 -14.191 -2.503 1.00 41.69 219 THR A C 1
ATOM 1730 O O . THR A 1 219 ? 31.318 -13.944 -2.334 1.00 41.69 219 THR A O 1
ATOM 1733 N N . ALA A 1 220 ? 29.248 -14.190 -1.501 1.00 40.56 220 ALA A N 1
ATOM 1734 C CA . ALA A 1 220 ? 29.664 -14.197 -0.106 1.00 40.56 220 ALA A CA 1
ATOM 1735 C C . ALA A 1 220 ? 30.151 -15.608 0.257 1.00 40.56 220 ALA A C 1
ATOM 1737 O O . ALA A 1 220 ? 29.387 -16.570 0.200 1.00 40.56 220 ALA A O 1
ATOM 1738 N N . THR A 1 221 ? 31.430 -15.739 0.601 1.00 50.75 221 THR A N 1
ATOM 1739 C CA . THR A 1 221 ? 31.975 -16.952 1.219 1.00 50.75 221 THR A CA 1
ATOM 1740 C C . THR A 1 221 ? 31.467 -17.020 2.663 1.00 50.75 221 THR A C 1
ATOM 1742 O O . THR A 1 221 ? 31.614 -16.026 3.379 1.00 50.75 221 THR A O 1
ATOM 1745 N N . PRO A 1 222 ? 30.863 -18.130 3.122 1.00 54.59 222 PRO A N 1
ATOM 1746 C CA . PRO A 1 222 ? 30.423 -18.241 4.508 1.00 54.59 222 PRO A CA 1
ATOM 1747 C C . PRO A 1 222 ? 31.634 -18.276 5.460 1.00 54.59 222 PRO A C 1
ATOM 1749 O O . PRO A 1 222 ? 32.678 -18.824 5.089 1.00 54.59 222 PRO A O 1
ATOM 1752 N N . PRO A 1 223 ? 31.523 -17.707 6.675 1.00 56.75 223 PRO A N 1
ATOM 1753 C CA . PRO A 1 223 ? 32.594 -17.775 7.662 1.00 56.75 223 PRO A CA 1
ATOM 1754 C C . PRO A 1 223 ? 32.789 -19.220 8.158 1.00 56.75 223 PRO A C 1
ATOM 1756 O O . PRO A 1 223 ? 31.842 -20.017 8.127 1.00 56.75 223 PRO A O 1
ATOM 1759 N N . PRO A 1 224 ? 34.007 -19.582 8.603 1.00 54.47 224 PRO A N 1
ATOM 1760 C CA . PRO A 1 224 ? 34.265 -20.899 9.167 1.00 54.47 224 PRO A CA 1
ATOM 1761 C C . PRO A 1 224 ? 33.450 -21.092 10.449 1.00 54.47 224 PRO A C 1
ATOM 1763 O O . PRO A 1 224 ? 33.269 -20.162 11.232 1.00 54.47 224 PRO A O 1
ATOM 1766 N N . ARG A 1 225 ? 32.937 -22.311 10.632 1.00 57.69 225 ARG A N 1
ATOM 1767 C CA . ARG A 1 225 ? 32.268 -22.719 11.868 1.00 57.69 225 ARG A CA 1
ATOM 1768 C C . ARG A 1 225 ? 33.328 -22.923 12.951 1.00 57.69 225 ARG A C 1
ATOM 1770 O O . ARG A 1 225 ? 34.219 -23.747 12.749 1.00 57.69 225 ARG A O 1
ATOM 1777 N N . GLU A 1 226 ? 33.193 -22.205 14.058 1.00 53.69 226 GLU A N 1
ATOM 1778 C CA . GLU A 1 226 ? 33.730 -22.591 15.369 1.00 53.69 226 GLU A CA 1
ATOM 1779 C C . GLU A 1 226 ? 32.587 -23.122 16.237 1.00 53.69 226 GLU A C 1
ATOM 1781 O O . GLU A 1 226 ? 31.472 -22.552 16.151 1.00 53.69 226 GLU A O 1
#